Protein AF-A0A397GMT0-F1 (afdb_monomer)

Organism: NCBI:txid1348612

Mean predicted aligned error: 16.58 Å

Structure (mmCIF, N/CA/C/O backbone):
data_AF-A0A397GMT0-F1
#
_entry.id   AF-A0A397GMT0-F1
#
loop_
_atom_site.group_PDB
_atom_site.id
_atom_site.type_symbol
_atom_site.label_atom_id
_atom_site.label_alt_id
_atom_site.label_comp_id
_atom_site.label_asym_id
_atom_site.label_entity_id
_atom_site.label_seq_id
_atom_site.pdbx_PDB_ins_code
_atom_site.Cartn_x
_atom_site.Cartn_y
_atom_site.Cartn_z
_atom_site.occupancy
_atom_site.B_iso_or_equiv
_atom_site.auth_seq_id
_atom_site.auth_comp_id
_atom_site.auth_asym_id
_atom_site.auth_atom_id
_atom_site.pdbx_PDB_model_num
ATOM 1 N N . MET A 1 1 ? 36.957 26.910 -55.936 1.00 37.28 1 MET A N 1
ATOM 2 C CA . MET A 1 1 ? 36.823 28.058 -55.015 1.00 37.28 1 MET A CA 1
ATOM 3 C C . MET A 1 1 ? 36.316 27.538 -53.685 1.00 37.28 1 MET A C 1
ATOM 5 O O . MET A 1 1 ? 35.457 26.670 -53.657 1.00 37.28 1 MET A O 1
ATOM 9 N N . THR A 1 2 ? 36.987 27.973 -52.633 1.00 29.97 2 THR A N 1
ATOM 10 C CA . THR A 1 2 ? 37.140 27.379 -51.304 1.00 29.97 2 THR A CA 1
ATOM 11 C C . THR A 1 2 ? 35.990 27.637 -50.330 1.00 29.97 2 THR A C 1
ATOM 13 O O . THR A 1 2 ? 35.351 28.682 -50.378 1.00 29.97 2 THR A O 1
ATOM 16 N N . ASN A 1 3 ? 35.821 26.672 -49.418 1.00 35.06 3 ASN A N 1
ATOM 17 C CA . ASN A 1 3 ? 35.520 26.784 -47.983 1.00 35.06 3 ASN A CA 1
ATOM 18 C C . ASN A 1 3 ? 35.116 28.157 -47.428 1.00 35.06 3 ASN A C 1
ATOM 20 O O . ASN A 1 3 ? 35.928 29.077 -47.436 1.00 35.06 3 ASN A O 1
ATOM 24 N N . ASN A 1 4 ? 33.967 28.207 -46.740 1.00 36.03 4 ASN A N 1
ATOM 25 C CA . ASN A 1 4 ? 33.917 28.720 -45.363 1.00 36.03 4 ASN A CA 1
ATOM 26 C C . ASN A 1 4 ? 32.538 28.499 -44.728 1.00 36.03 4 ASN A C 1
ATOM 28 O O . ASN A 1 4 ? 31.636 29.308 -44.922 1.00 36.03 4 ASN A O 1
ATOM 32 N N . LYS A 1 5 ? 32.363 27.411 -43.966 1.00 40.91 5 LYS A N 1
ATOM 33 C CA . LYS A 1 5 ? 31.276 27.293 -42.966 1.00 40.91 5 LYS A CA 1
ATOM 34 C C . LYS A 1 5 ? 31.495 26.195 -41.909 1.00 40.91 5 LYS A C 1
ATOM 36 O O . LYS A 1 5 ? 30.549 25.811 -41.235 1.00 40.91 5 LYS A O 1
ATOM 41 N N . HIS A 1 6 ? 32.730 25.711 -41.737 1.00 40.66 6 HIS A N 1
ATOM 42 C CA . HIS A 1 6 ? 33.060 24.631 -40.790 1.00 40.66 6 HIS A CA 1
ATOM 43 C C . HIS A 1 6 ? 34.057 25.024 -39.682 1.00 40.66 6 HIS A C 1
ATOM 45 O O . HIS A 1 6 ? 34.561 24.160 -38.984 1.00 40.66 6 HIS A O 1
ATOM 51 N N . HIS A 1 7 ? 34.308 26.323 -39.475 1.00 38.91 7 HIS A N 1
ATOM 52 C CA . HIS A 1 7 ? 35.335 26.817 -38.539 1.00 38.91 7 HIS A CA 1
ATOM 53 C C . HIS A 1 7 ? 34.801 27.723 -37.414 1.00 38.91 7 HIS A C 1
ATOM 55 O O . HIS A 1 7 ? 35.508 28.599 -36.944 1.00 38.91 7 HIS A O 1
ATOM 61 N N . ARG A 1 8 ? 33.539 27.570 -36.985 1.00 41.91 8 ARG A N 1
ATOM 62 C CA . ARG A 1 8 ? 33.000 28.373 -35.859 1.00 41.91 8 ARG A CA 1
ATOM 63 C C . ARG A 1 8 ? 32.420 27.590 -34.687 1.00 41.91 8 ARG A C 1
ATOM 65 O O . ARG A 1 8 ? 32.069 28.211 -33.695 1.00 41.91 8 ARG A O 1
ATOM 72 N N . TYR A 1 9 ? 32.318 26.268 -34.793 1.00 35.25 9 TYR A N 1
ATOM 73 C CA . TYR A 1 9 ? 31.769 25.434 -33.718 1.00 35.25 9 TYR A CA 1
ATOM 74 C C . TYR A 1 9 ? 32.833 24.671 -32.921 1.00 35.25 9 TYR A C 1
ATOM 76 O O . TYR A 1 9 ? 32.545 24.255 -31.808 1.00 35.25 9 TYR A O 1
ATOM 84 N N . LEU A 1 10 ? 34.056 24.537 -33.444 1.00 37.72 10 LEU A N 1
ATOM 85 C CA . LEU A 1 10 ? 35.140 23.812 -32.766 1.00 37.72 10 LEU A CA 1
ATOM 86 C C . LEU A 1 10 ? 35.909 24.680 -31.750 1.00 37.72 10 LEU A C 1
ATOM 88 O O . LEU A 1 10 ? 36.451 24.147 -30.790 1.00 37.72 10 LEU A O 1
ATOM 92 N N . ASP A 1 11 ? 35.860 26.011 -31.877 1.00 39.53 11 ASP A N 1
ATOM 93 C CA . ASP A 1 11 ? 36.583 26.928 -30.977 1.00 39.53 11 ASP A CA 1
ATOM 94 C C . ASP A 1 11 ? 35.892 27.125 -29.609 1.00 39.53 11 ASP A C 1
ATOM 96 O O . ASP A 1 11 ? 36.509 27.628 -28.670 1.00 39.53 11 ASP A O 1
ATOM 100 N N . TYR A 1 12 ? 34.617 26.732 -29.470 1.00 40.06 12 TYR A N 1
ATOM 101 C CA . TYR A 1 12 ? 33.894 26.809 -28.191 1.00 40.06 12 TYR A CA 1
ATOM 102 C C . TYR A 1 12 ? 34.148 25.596 -27.285 1.00 40.06 12 TYR A C 1
ATOM 104 O O . TYR A 1 12 ? 34.113 25.743 -26.064 1.00 40.06 12 TYR A O 1
ATOM 112 N N . GLU A 1 13 ? 34.433 24.418 -27.848 1.00 41.88 13 GLU A N 1
ATOM 113 C CA . GLU A 1 13 ? 34.688 23.214 -27.045 1.00 41.88 13 GLU A CA 1
ATOM 114 C C . GLU A 1 13 ? 36.129 23.148 -26.518 1.00 41.88 13 GLU A C 1
ATOM 116 O O . GLU A 1 13 ? 36.344 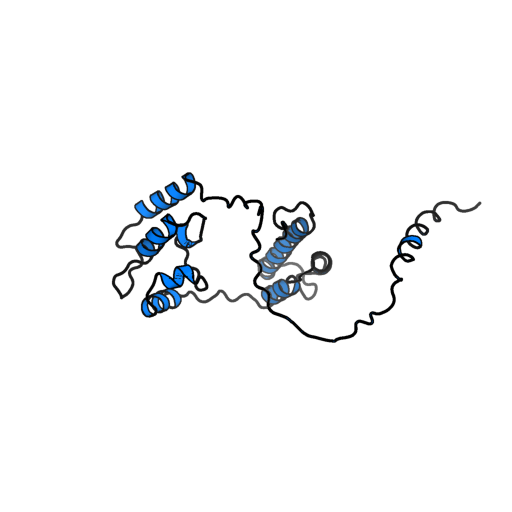22.697 -25.394 1.00 41.88 13 GLU A O 1
ATOM 121 N N . GLU A 1 14 ? 37.113 23.700 -27.238 1.00 40.84 14 GLU A N 1
ATOM 122 C CA . GLU A 1 14 ? 38.503 23.743 -26.753 1.00 40.84 14 GLU A CA 1
ATOM 123 C C . GLU A 1 14 ? 38.722 24.726 -25.585 1.00 40.84 14 GLU A C 1
ATOM 125 O O . GLU A 1 14 ? 39.640 24.528 -24.791 1.00 40.84 14 GLU A O 1
ATOM 130 N N . GLN A 1 15 ? 37.861 25.739 -25.404 1.00 41.25 15 GLN A N 1
ATOM 131 C CA . GLN A 1 15 ? 37.967 26.691 -24.282 1.00 41.25 15 GLN A CA 1
ATOM 132 C C . GLN A 1 15 ? 37.318 26.204 -22.976 1.00 41.25 15 GLN A C 1
ATOM 134 O O . GLN A 1 15 ? 37.648 26.713 -21.903 1.00 41.25 15 GLN A O 1
ATOM 139 N N . LEU A 1 16 ? 36.414 25.221 -23.035 1.00 38.00 16 LEU A N 1
ATOM 140 C CA . LEU A 1 16 ? 35.799 24.639 -21.835 1.00 38.00 16 LEU A CA 1
ATOM 141 C C . LEU A 1 16 ? 36.666 23.529 -21.225 1.00 38.00 16 LEU A C 1
ATOM 143 O O . LEU A 1 16 ? 36.686 23.367 -20.008 1.00 38.00 16 LEU A O 1
ATOM 147 N N . ILE A 1 17 ? 37.456 22.831 -22.045 1.00 39.25 17 ILE A N 1
ATOM 148 C CA . ILE A 1 17 ? 38.306 21.714 -21.603 1.00 39.25 17 ILE A CA 1
ATOM 149 C C . ILE A 1 17 ? 39.586 22.206 -20.891 1.00 39.25 17 ILE A C 1
ATOM 151 O O . ILE A 1 17 ? 40.171 21.480 -20.087 1.00 39.25 17 ILE A O 1
ATOM 155 N N . SER A 1 18 ? 40.004 23.461 -21.093 1.00 38.25 18 SER A N 1
ATOM 156 C CA . SER A 1 18 ? 41.218 24.017 -20.473 1.00 38.25 18 SER A CA 1
ATOM 157 C C . SER A 1 18 ? 41.036 24.599 -19.063 1.00 38.25 18 SER A C 1
ATOM 159 O O . SER A 1 18 ? 42.034 24.948 -18.436 1.00 38.25 18 SER A O 1
ATOM 161 N N . ASN A 1 19 ? 39.806 24.699 -18.538 1.00 38.06 19 ASN A N 1
ATOM 162 C CA . ASN A 1 19 ? 39.537 25.346 -17.241 1.00 38.06 19 ASN A CA 1
ATOM 163 C C . ASN A 1 19 ? 39.218 24.388 -16.077 1.00 38.06 19 ASN A C 1
ATOM 165 O O . ASN A 1 19 ? 39.077 24.857 -14.949 1.00 38.06 19 ASN A O 1
ATOM 169 N N . GLU A 1 20 ? 39.162 23.069 -16.296 1.00 37.28 20 GLU A N 1
ATOM 170 C CA . GLU A 1 20 ? 38.834 22.098 -15.230 1.00 37.28 20 GLU A CA 1
ATOM 171 C C . GLU A 1 20 ? 40.024 21.284 -14.689 1.00 37.28 20 GLU A C 1
ATOM 173 O O . GLU A 1 20 ? 39.867 20.525 -13.736 1.00 37.28 20 GLU A O 1
ATOM 178 N N . PHE A 1 21 ? 41.244 21.487 -15.194 1.00 34.62 21 PHE A N 1
ATOM 179 C CA . PHE A 1 21 ? 42.440 20.819 -14.661 1.00 34.62 21 PHE A CA 1
ATOM 180 C C . PHE A 1 21 ? 43.421 21.800 -14.021 1.00 34.62 21 PHE A C 1
ATOM 182 O O . PHE A 1 21 ? 44.510 22.059 -14.526 1.00 34.62 21 PHE A O 1
ATOM 189 N N . SER A 1 22 ? 43.054 22.316 -12.848 1.00 34.19 22 SER A N 1
ATOM 190 C CA . SER A 1 22 ? 44.029 22.870 -11.908 1.00 34.19 22 SER A CA 1
ATOM 191 C C . SER A 1 22 ? 43.505 22.803 -10.477 1.00 34.19 22 SER A C 1
ATOM 193 O O . SER A 1 22 ? 42.724 23.646 -10.051 1.00 34.19 22 SER A O 1
ATOM 195 N N . THR A 1 23 ? 43.936 21.794 -9.717 1.00 32.06 23 THR A N 1
ATOM 196 C CA . THR A 1 23 ? 44.457 21.980 -8.350 1.00 32.06 23 THR A CA 1
ATOM 197 C C . THR A 1 23 ? 45.058 20.680 -7.804 1.00 32.06 23 THR A C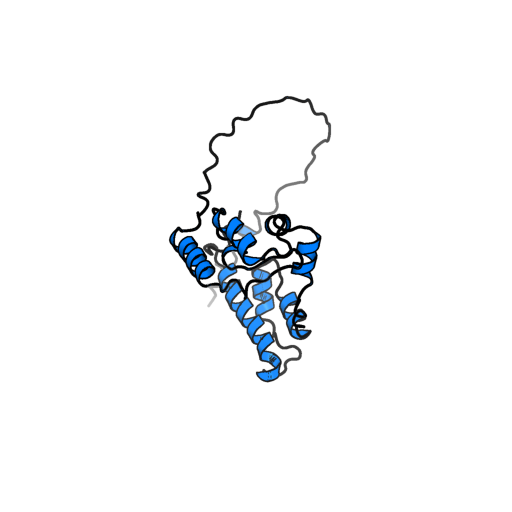 1
ATOM 199 O O . THR A 1 23 ? 44.489 19.596 -7.873 1.00 32.06 23 THR A O 1
ATOM 202 N N . GLN A 1 24 ? 46.277 20.831 -7.296 1.00 34.03 24 GLN A N 1
ATOM 203 C CA . GLN A 1 24 ? 47.180 19.835 -6.718 1.00 34.03 24 GLN A CA 1
ATOM 204 C C . GLN A 1 24 ? 46.665 19.234 -5.384 1.00 34.03 24 GLN A C 1
ATOM 206 O O . GLN A 1 24 ? 45.787 19.815 -4.743 1.00 34.03 24 GLN A O 1
ATOM 211 N N . PRO A 1 25 ? 47.218 18.089 -4.928 1.00 28.58 25 PRO A N 1
ATOM 212 C CA . PRO A 1 25 ? 46.701 17.326 -3.791 1.00 28.58 25 PRO A CA 1
ATOM 213 C C . PRO A 1 25 ? 46.970 17.949 -2.409 1.00 28.58 25 PRO A C 1
ATOM 215 O O . PRO A 1 25 ? 48.001 18.566 -2.141 1.00 28.58 25 PRO A O 1
ATOM 218 N N . LYS A 1 26 ? 46.012 17.687 -1.511 1.00 29.73 26 LYS A N 1
ATOM 219 C CA . LYS A 1 26 ? 45.943 18.051 -0.088 1.00 29.73 26 LYS A CA 1
ATOM 220 C C . LYS A 1 26 ? 47.162 17.568 0.720 1.00 29.73 26 LYS A C 1
ATOM 222 O O . LYS A 1 26 ? 47.519 16.394 0.670 1.00 29.73 26 LYS A O 1
ATOM 227 N N . LYS A 1 27 ? 47.692 18.434 1.592 1.00 31.23 27 LYS A N 1
ATOM 228 C CA . LYS A 1 27 ? 48.381 18.041 2.835 1.00 31.23 27 LYS A CA 1
ATOM 229 C C . LYS A 1 27 ? 47.640 18.673 4.012 1.00 31.23 27 LYS A C 1
ATOM 231 O O . LYS A 1 27 ? 47.708 19.883 4.187 1.00 31.23 27 LYS A O 1
ATOM 236 N N . VAL A 1 28 ? 46.953 17.862 4.814 1.00 31.31 28 VAL A N 1
ATOM 237 C CA . VAL A 1 28 ? 46.426 18.269 6.126 1.00 31.31 28 VAL A CA 1
ATOM 238 C C . VAL A 1 28 ? 47.061 17.354 7.165 1.00 31.31 28 VAL A C 1
ATOM 240 O O . VAL A 1 28 ? 46.953 16.133 7.069 1.00 31.31 28 VAL A O 1
ATOM 243 N N . LYS A 1 29 ? 47.794 17.964 8.101 1.00 30.39 29 LYS A N 1
ATOM 244 C CA . LYS A 1 29 ? 48.352 17.313 9.287 1.00 30.39 29 LYS A CA 1
ATOM 245 C C . LYS A 1 29 ? 47.227 17.045 10.287 1.00 30.39 29 LYS A C 1
ATOM 247 O O . LYS A 1 29 ? 46.385 17.909 10.512 1.00 30.39 29 LYS A O 1
ATOM 252 N N . LEU A 1 30 ? 47.258 15.847 10.854 1.00 30.61 30 LEU A N 1
ATOM 253 C CA . LEU A 1 30 ? 46.444 15.386 11.968 1.00 30.61 30 LEU A CA 1
ATOM 254 C C . LEU A 1 30 ? 47.189 15.722 13.262 1.00 30.61 30 LEU A C 1
ATOM 256 O O . LEU A 1 30 ? 48.292 15.221 13.419 1.00 30.61 30 LEU A O 1
ATOM 260 N N . ASP A 1 31 ? 46.591 16.524 14.143 1.00 29.12 31 ASP A N 1
ATOM 261 C CA . ASP A 1 31 ? 46.912 16.590 15.576 1.00 29.12 31 ASP A CA 1
ATOM 262 C C . ASP A 1 31 ? 45.654 17.078 16.334 1.00 29.12 31 ASP A C 1
ATOM 264 O O . ASP A 1 31 ? 45.156 18.180 16.104 1.00 29.12 31 ASP A O 1
ATOM 268 N N . SER A 1 32 ? 45.103 16.209 17.187 1.00 32.31 32 SER A N 1
ATOM 269 C CA . SER A 1 32 ? 44.054 16.460 18.206 1.00 32.31 32 SER A CA 1
ATOM 270 C C . SER A 1 32 ? 44.601 17.372 19.342 1.00 32.31 32 SER A C 1
ATOM 272 O O . SER A 1 32 ? 45.823 17.533 19.364 1.00 32.31 32 SER A O 1
ATOM 274 N N . PRO A 1 33 ? 43.836 17.907 20.341 1.00 33.25 33 PRO A N 1
ATOM 275 C CA . PRO A 1 33 ? 42.554 17.433 20.901 1.00 33.25 33 PRO A CA 1
ATOM 276 C C . PRO A 1 33 ? 41.496 18.502 21.310 1.00 33.25 33 PRO A C 1
ATOM 278 O O . PRO A 1 33 ? 41.736 19.704 21.334 1.00 33.25 33 PRO A O 1
ATOM 281 N N . ILE A 1 34 ? 40.302 17.998 21.651 1.00 36.22 34 ILE A N 1
ATOM 282 C CA . ILE A 1 34 ? 39.090 18.692 22.140 1.00 36.22 34 ILE A CA 1
ATOM 283 C C . ILE A 1 34 ? 39.314 19.354 23.515 1.00 36.22 34 ILE A C 1
ATOM 285 O O . ILE A 1 34 ? 39.944 18.737 24.377 1.00 36.22 34 ILE A O 1
ATOM 289 N N . PRO A 1 35 ? 38.687 20.517 23.775 1.00 33.00 35 PRO A N 1
ATOM 290 C CA . PRO A 1 35 ? 38.152 20.801 25.103 1.00 33.00 35 PRO A CA 1
ATOM 291 C C . PRO A 1 35 ? 36.654 21.146 25.083 1.00 33.00 35 PRO A C 1
ATOM 293 O O . PRO A 1 35 ? 36.164 21.876 24.221 1.00 33.00 35 PRO A O 1
ATOM 296 N N . ASP A 1 36 ? 35.957 20.610 26.082 1.00 32.88 36 ASP A N 1
ATOM 297 C CA . ASP A 1 36 ? 34.561 20.862 26.419 1.00 32.88 36 ASP A CA 1
ATOM 298 C C . ASP A 1 36 ? 34.281 22.354 26.663 1.00 32.88 36 ASP A C 1
ATOM 300 O O . ASP A 1 36 ? 34.896 22.980 27.528 1.00 32.88 36 ASP A O 1
ATOM 304 N N . ALA A 1 37 ? 33.289 22.905 25.963 1.00 32.47 37 ALA A N 1
ATOM 305 C CA . ALA A 1 37 ? 32.621 24.139 26.355 1.00 32.47 37 ALA A CA 1
ATOM 306 C C . ALA A 1 37 ? 31.151 24.086 25.924 1.00 32.47 37 ALA A C 1
ATOM 308 O O . ALA A 1 37 ? 30.812 24.044 24.743 1.00 32.47 37 ALA A O 1
ATOM 309 N N . VAL A 1 38 ? 30.279 24.058 26.927 1.00 42.66 38 VAL A N 1
ATOM 310 C CA . VAL A 1 38 ? 28.842 24.283 26.808 1.00 42.66 38 VAL A CA 1
ATOM 311 C C . VAL A 1 38 ? 28.592 25.726 26.362 1.00 42.66 38 VAL A C 1
ATOM 313 O O . VAL A 1 38 ? 28.724 26.650 27.157 1.00 42.66 38 VAL A O 1
ATOM 316 N N . GLU A 1 39 ? 28.194 25.925 25.107 1.00 33.00 39 GLU A N 1
ATOM 317 C CA . GLU A 1 39 ? 27.625 27.194 24.645 1.00 33.00 39 GLU A CA 1
ATOM 318 C C . GLU A 1 39 ? 26.197 26.986 24.145 1.00 33.00 39 GLU A C 1
ATOM 320 O O . GLU A 1 39 ? 25.915 26.229 23.215 1.00 33.00 39 GLU A O 1
ATOM 325 N N . SER A 1 40 ? 25.276 27.679 24.812 1.00 43.34 40 SER A N 1
ATOM 326 C CA . SER A 1 40 ? 23.885 27.815 24.418 1.00 43.34 40 SER A CA 1
ATOM 327 C C . SER A 1 40 ? 23.796 28.563 23.088 1.00 43.34 40 SER A C 1
ATOM 329 O O . SER A 1 40 ? 23.912 29.789 23.053 1.00 43.34 40 SER A O 1
ATOM 331 N N . PHE A 1 41 ? 23.528 27.851 21.998 1.00 31.41 41 PHE A N 1
ATOM 332 C CA . PHE A 1 41 ? 23.156 28.494 20.744 1.00 31.41 41 PHE A CA 1
ATOM 333 C C . PHE A 1 41 ? 21.646 28.683 20.684 1.00 31.41 41 PHE A C 1
ATOM 335 O O . PHE A 1 41 ? 20.882 27.815 20.259 1.00 31.41 41 PHE A O 1
ATOM 342 N N . SER A 1 42 ? 21.238 29.875 21.121 1.00 46.69 42 SER A N 1
ATOM 343 C CA . SER A 1 42 ? 20.002 30.515 20.685 1.00 46.69 42 SER A CA 1
ATOM 344 C C . SER A 1 42 ? 19.984 30.504 19.154 1.00 46.69 42 SER A C 1
ATOM 346 O O . SER A 1 42 ? 20.718 31.252 18.507 1.00 46.69 42 SER A O 1
ATOM 348 N N . SER A 1 43 ? 19.210 29.589 18.574 1.00 38.16 43 SER A N 1
ATOM 349 C CA . SER A 1 43 ? 19.066 29.477 17.126 1.00 38.16 43 SER A CA 1
ATOM 350 C C . SER A 1 43 ? 17.924 30.378 16.682 1.00 38.16 43 SER A C 1
ATOM 352 O O . SER A 1 43 ? 16.746 30.075 16.862 1.00 38.16 43 SER A O 1
ATOM 354 N N . ASN A 1 44 ? 18.322 31.526 16.144 1.00 37.28 44 ASN A N 1
ATOM 355 C CA . ASN A 1 44 ? 17.466 32.467 15.444 1.00 37.28 44 ASN A CA 1
ATOM 356 C C . ASN A 1 44 ? 16.893 31.834 14.164 1.00 37.28 44 ASN A C 1
ATOM 358 O O . ASN A 1 44 ? 17.616 31.168 13.430 1.00 37.28 44 ASN A O 1
ATOM 362 N N . ASN A 1 45 ? 15.610 32.120 13.917 1.00 45.16 45 ASN A N 1
ATOM 363 C CA . ASN A 1 45 ? 14.866 32.000 12.659 1.00 45.16 45 ASN A CA 1
ATOM 364 C C . ASN A 1 45 ? 15.154 30.760 11.799 1.00 45.16 45 ASN A C 1
ATOM 366 O O . ASN A 1 45 ? 15.755 30.852 10.731 1.00 45.16 45 ASN A O 1
ATOM 370 N N . ALA A 1 46 ? 14.584 29.625 12.207 1.00 40.69 46 ALA A N 1
ATOM 371 C CA . ALA A 1 46 ? 14.090 28.675 11.222 1.00 40.69 46 ALA A CA 1
ATOM 372 C C . ALA A 1 46 ? 12.902 29.336 10.508 1.00 40.69 46 ALA A C 1
ATOM 374 O O . ALA A 1 46 ? 11.919 29.707 11.159 1.00 40.69 46 ALA A O 1
ATOM 375 N N . GLU A 1 47 ? 12.999 29.511 9.191 1.00 47.28 47 GLU A N 1
ATOM 376 C CA . GLU A 1 47 ? 11.818 29.647 8.344 1.00 47.28 47 GLU A CA 1
ATOM 377 C C . GLU A 1 47 ? 10.861 28.529 8.761 1.00 47.28 47 GLU A C 1
ATOM 379 O O . GLU A 1 47 ? 11.190 27.346 8.662 1.00 47.28 47 GLU A O 1
ATOM 384 N N . GLN A 1 48 ? 9.729 28.899 9.364 1.00 46.72 48 GLN A N 1
ATOM 385 C CA . GLN A 1 48 ? 8.699 27.934 9.707 1.00 46.72 48 GLN A CA 1
ATOM 386 C C . GLN A 1 48 ? 8.225 27.353 8.386 1.00 46.72 48 GLN A C 1
ATOM 388 O O . GLN A 1 48 ? 7.461 27.994 7.666 1.00 46.72 48 GLN A O 1
ATOM 393 N N . GLU A 1 49 ? 8.708 26.155 8.066 1.00 46.84 49 GLU A N 1
ATOM 394 C CA . GLU A 1 49 ? 8.085 25.280 7.091 1.00 46.84 49 GLU A CA 1
ATOM 395 C C . GLU A 1 49 ? 6.594 25.291 7.437 1.00 46.84 49 GLU A C 1
ATOM 397 O O . GLU A 1 49 ? 6.185 24.829 8.508 1.00 46.84 49 GLU A O 1
ATOM 402 N N . VAL A 1 50 ? 5.779 25.941 6.604 1.00 57.22 50 VAL A N 1
ATOM 403 C CA . VAL A 1 50 ? 4.334 25.987 6.811 1.00 57.22 50 VAL A CA 1
ATOM 404 C C . VAL A 1 50 ? 3.843 24.598 6.467 1.00 57.22 50 VAL A C 1
ATOM 406 O O . VAL A 1 50 ? 3.518 24.287 5.326 1.00 57.22 50 VAL A O 1
ATOM 409 N N . ILE A 1 51 ? 3.883 23.732 7.470 1.00 59.16 51 ILE A N 1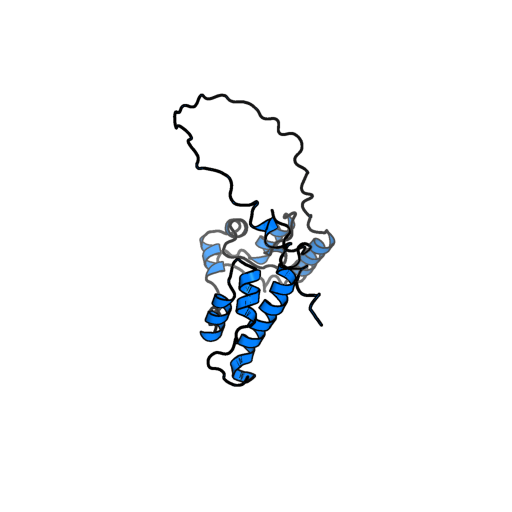
ATOM 410 C CA . ILE A 1 51 ? 3.445 22.355 7.377 1.00 59.16 51 ILE A CA 1
ATOM 411 C C . ILE A 1 51 ? 1.981 22.373 6.923 1.00 59.16 51 ILE A C 1
ATOM 413 O O . ILE A 1 51 ? 1.143 22.888 7.672 1.00 59.16 51 ILE A O 1
ATOM 417 N N . PRO A 1 52 ? 1.645 21.807 5.748 1.00 66.44 52 PRO A N 1
ATOM 418 C CA . PRO A 1 52 ? 0.266 21.773 5.292 1.00 66.44 52 PRO A CA 1
ATOM 419 C C . PRO A 1 52 ? -0.577 20.980 6.289 1.00 66.44 52 PRO A C 1
ATOM 421 O O . PRO A 1 52 ? -0.336 19.795 6.536 1.00 66.44 52 PRO A O 1
ATOM 424 N N . LEU A 1 53 ? -1.529 21.668 6.913 1.00 79.44 53 LEU A N 1
ATOM 425 C CA . LEU A 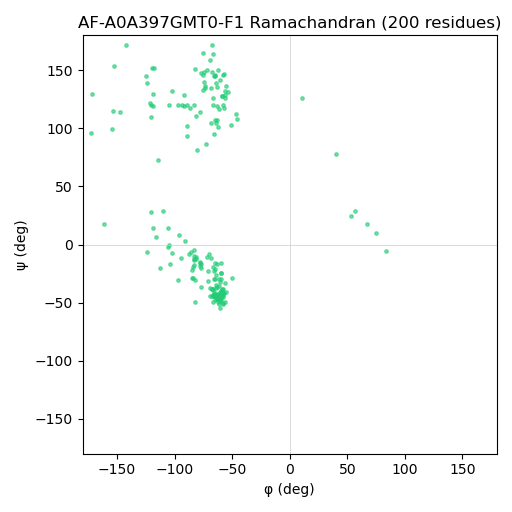1 53 ? -2.519 21.052 7.782 1.00 79.44 53 LEU A CA 1
ATOM 426 C C . LEU A 1 53 ? -3.551 20.328 6.920 1.00 79.44 53 LEU A C 1
ATOM 428 O O . LEU A 1 53 ? -3.895 20.793 5.833 1.00 79.44 53 LEU A O 1
ATOM 432 N N . LEU A 1 54 ? -4.063 19.213 7.428 1.00 80.81 54 LEU A N 1
ATOM 433 C CA . LEU A 1 54 ? -5.169 18.491 6.825 1.00 80.81 54 LEU A CA 1
ATOM 434 C C . LEU A 1 54 ? -6.380 19.435 6.713 1.00 80.81 54 LEU A C 1
ATOM 436 O O . LEU A 1 54 ? -6.831 19.962 7.737 1.00 80.81 54 LEU A O 1
ATOM 440 N N . PRO A 1 55 ? -6.899 19.693 5.499 1.00 85.12 55 PRO A N 1
ATOM 441 C CA . PRO A 1 55 ? -8.031 20.588 5.328 1.00 85.12 55 PRO A CA 1
ATOM 442 C C . PRO A 1 55 ? -9.264 20.080 6.080 1.00 85.12 55 PRO A C 1
ATOM 444 O O . PRO A 1 55 ? -9.582 18.893 6.059 1.00 85.12 55 PRO A O 1
ATOM 447 N N . GLU A 1 56 ? -10.029 20.992 6.682 1.00 85.75 56 GLU A N 1
ATOM 448 C CA . GLU A 1 56 ? -11.254 20.650 7.427 1.00 85.75 56 GLU A CA 1
ATOM 449 C C . GLU A 1 56 ? -12.260 19.863 6.567 1.00 85.75 56 GLU A C 1
ATOM 451 O O . GLU A 1 56 ? -12.964 18.979 7.050 1.00 85.75 56 GLU A O 1
ATOM 456 N N . LYS A 1 57 ? -12.298 20.154 5.261 1.00 88.88 57 LYS A N 1
ATOM 457 C CA . LYS A 1 57 ? -13.117 19.423 4.289 1.00 88.88 57 LYS A CA 1
ATOM 458 C C . LYS A 1 57 ? -12.752 17.940 4.219 1.00 88.88 57 LYS A C 1
ATOM 460 O O . LYS A 1 57 ? -13.647 17.112 4.079 1.00 88.88 57 LYS A O 1
ATOM 465 N N . ASP A 1 58 ? -11.467 17.615 4.287 1.00 87.62 58 ASP A N 1
ATOM 466 C CA . ASP A 1 58 ? -11.000 16.235 4.193 1.00 87.62 58 ASP A CA 1
ATOM 467 C C . ASP A 1 58 ? -11.244 15.494 5.504 1.00 87.62 58 ASP A C 1
ATOM 469 O O . ASP A 1 58 ? -11.730 14.368 5.474 1.00 87.62 58 ASP A O 1
ATOM 473 N N . MET A 1 59 ? -11.092 16.167 6.649 1.00 89.06 59 MET A N 1
ATOM 474 C CA . MET A 1 59 ? -11.537 15.610 7.929 1.00 89.06 59 MET A CA 1
ATOM 475 C C . MET A 1 59 ? -13.035 15.291 7.951 1.00 89.06 59 MET A C 1
ATOM 477 O O . MET A 1 59 ? -13.407 14.193 8.355 1.00 89.06 59 MET A O 1
ATOM 481 N N . LYS A 1 60 ? -13.898 16.183 7.445 1.00 91.62 60 LYS A N 1
ATOM 482 C CA . LYS A 1 60 ? -15.346 15.912 7.351 1.00 91.62 60 LYS A CA 1
ATOM 483 C C . LYS A 1 60 ? -15.657 14.674 6.517 1.00 91.62 60 LYS A C 1
ATOM 485 O O . LYS A 1 60 ? -16.518 13.891 6.893 1.00 91.62 60 LYS A O 1
ATOM 490 N N . ARG A 1 61 ? -14.928 14.457 5.417 1.00 91.56 61 ARG A N 1
ATOM 491 C CA . ARG A 1 61 ? -15.082 13.241 4.602 1.00 91.56 61 ARG A CA 1
ATOM 492 C C . ARG A 1 61 ? -14.746 11.986 5.401 1.00 91.56 61 ARG A C 1
ATOM 494 O O . ARG A 1 61 ? -15.485 11.014 5.323 1.00 91.56 61 ARG A O 1
ATOM 501 N N . VAL A 1 62 ? -13.674 12.014 6.191 1.00 91.81 62 VAL A N 1
ATOM 502 C CA . VAL A 1 62 ? -13.289 10.882 7.050 1.00 91.81 62 VAL A CA 1
ATOM 503 C C . VAL A 1 62 ? -14.377 10.592 8.089 1.00 91.81 62 VAL A C 1
ATOM 505 O O . VAL A 1 62 ? -14.753 9.436 8.273 1.00 91.81 62 VAL A O 1
ATOM 508 N N . GLU A 1 63 ? -14.926 11.629 8.729 1.00 93.56 63 GLU A N 1
ATOM 509 C CA . GLU A 1 63 ? -16.027 11.500 9.696 1.00 93.56 63 GLU A CA 1
ATOM 510 C C . GLU A 1 63 ? -17.307 10.938 9.053 1.00 93.56 63 GLU A C 1
ATOM 512 O O . GLU A 1 63 ? -17.964 10.062 9.623 1.00 93.56 63 GLU A O 1
ATOM 517 N N . GLU A 1 64 ? -17.656 11.409 7.854 1.00 94.31 64 GLU A N 1
ATOM 518 C CA . GLU A 1 64 ? -18.800 10.920 7.082 1.00 94.31 64 GLU A CA 1
ATOM 519 C C . GLU A 1 64 ? -18.642 9.447 6.693 1.00 94.31 64 GLU A C 1
ATOM 521 O O . GLU A 1 64 ? -19.593 8.679 6.830 1.00 94.31 64 GLU A O 1
ATOM 526 N N . GLU A 1 65 ? -17.463 9.039 6.215 1.00 93.00 65 GLU A N 1
ATOM 527 C CA . GLU A 1 65 ? -17.197 7.647 5.842 1.00 93.00 65 GLU A CA 1
ATOM 528 C C . GLU A 1 65 ? -17.220 6.724 7.062 1.00 93.00 65 GLU A C 1
ATOM 530 O O . GLU A 1 65 ? -17.882 5.687 7.027 1.00 93.00 65 GLU A O 1
ATOM 535 N N . TYR A 1 66 ? -16.601 7.130 8.174 1.00 94.19 66 TYR A N 1
ATOM 536 C CA . TYR A 1 66 ? -16.669 6.376 9.426 1.00 94.19 66 TYR A CA 1
ATOM 537 C C . TYR A 1 66 ? -18.114 6.214 9.922 1.00 94.19 66 TYR A C 1
ATOM 539 O O . TYR A 1 66 ? -18.526 5.124 10.311 1.00 94.19 66 TYR A O 1
ATOM 547 N N . SER A 1 67 ? -18.925 7.274 9.842 1.00 94.12 67 SER A N 1
ATOM 548 C CA . SER A 1 67 ? -20.326 7.253 10.289 1.00 94.12 67 SER A CA 1
ATOM 549 C C . SER A 1 67 ? -21.222 6.321 9.464 1.00 94.12 67 SER A C 1
ATOM 551 O O . SER A 1 67 ? -22.267 5.886 9.948 1.00 94.12 67 SER A O 1
ATOM 553 N N . LYS A 1 68 ? -20.837 6.008 8.220 1.00 95.12 68 LYS A N 1
ATOM 554 C CA . LYS A 1 68 ? -21.551 5.058 7.350 1.00 95.12 68 LYS A CA 1
ATOM 555 C C . LYS A 1 68 ? -21.174 3.601 7.628 1.00 95.12 68 LYS A C 1
ATOM 557 O O . LYS A 1 68 ? -21.860 2.704 7.138 1.00 95.12 68 LYS A O 1
ATOM 562 N N . MET A 1 69 ? -20.100 3.343 8.378 1.00 94.19 69 MET A N 1
ATOM 563 C CA . MET A 1 69 ? -19.647 1.984 8.661 1.00 94.19 69 MET A CA 1
ATOM 564 C C . MET A 1 69 ? -20.637 1.245 9.560 1.00 94.19 69 MET A C 1
ATOM 566 O O . MET A 1 69 ? -21.093 1.755 10.582 1.00 94.19 69 MET A O 1
ATOM 570 N N . ILE A 1 70 ? -20.948 0.000 9.198 1.00 94.06 70 ILE A N 1
ATOM 571 C CA . ILE A 1 70 ? -21.834 -0.856 9.986 1.00 94.06 70 ILE A CA 1
ATOM 572 C C . ILE A 1 70 ? -21.001 -1.510 11.102 1.00 94.06 70 ILE A C 1
ATOM 574 O O . ILE A 1 70 ? -20.090 -2.279 10.791 1.00 94.06 70 ILE A O 1
ATOM 578 N N . PRO A 1 71 ? -21.313 -1.296 12.397 1.00 91.19 71 PRO A N 1
ATOM 579 C CA . PRO A 1 71 ? -20.469 -1.771 13.497 1.00 91.19 71 PRO A CA 1
ATOM 580 C C . PRO A 1 71 ? -20.246 -3.287 13.551 1.00 91.19 71 PRO A C 1
ATOM 582 O O . PRO A 1 71 ? -19.258 -3.724 14.134 1.00 91.19 71 PRO A O 1
ATOM 585 N N . SER A 1 72 ? -21.158 -4.084 12.983 1.00 92.62 72 SER A N 1
ATOM 586 C CA . SER A 1 72 ? -21.044 -5.546 12.893 1.00 92.62 72 SER A CA 1
ATOM 587 C C . SER A 1 72 ? -20.168 -6.035 11.735 1.00 92.62 72 SER A C 1
ATOM 589 O O . SER A 1 72 ? -19.866 -7.223 11.678 1.00 92.62 72 SER A O 1
ATOM 591 N N . GLN A 1 73 ? -19.786 -5.148 10.813 1.00 92.56 73 GLN A N 1
ATOM 592 C CA . GLN A 1 73 ? -18.899 -5.440 9.683 1.00 92.56 73 GLN A CA 1
ATOM 593 C C . GLN A 1 73 ? -17.469 -4.932 9.904 1.00 92.56 73 GLN A C 1
ATOM 595 O O . GLN A 1 73 ? -16.597 -5.224 9.092 1.00 92.56 73 GLN A O 1
ATOM 600 N N . MET A 1 74 ? -17.231 -4.184 10.984 1.00 94.44 74 MET A N 1
ATOM 601 C CA . MET A 1 74 ? -15.894 -3.745 11.380 1.00 94.44 74 MET A CA 1
ATOM 602 C C . MET A 1 74 ? -15.029 -4.936 11.783 1.00 94.44 74 MET A C 1
ATOM 604 O O . MET A 1 74 ? -15.510 -5.896 12.403 1.00 94.44 74 MET A O 1
ATOM 608 N N . TRP A 1 75 ? -13.739 -4.852 11.483 1.00 94.00 75 TRP A N 1
ATOM 609 C CA . TRP A 1 75 ? -12.789 -5.887 11.833 1.00 94.00 75 TRP A CA 1
ATOM 610 C C . TRP A 1 75 ? -12.598 -5.952 13.350 1.00 94.00 75 TRP A C 1
ATOM 612 O O . TRP A 1 75 ? -11.936 -5.125 13.978 1.00 94.00 75 TRP A O 1
ATOM 622 N N . THR A 1 76 ? -13.210 -6.974 13.945 1.00 95.31 76 THR A N 1
ATOM 623 C CA . THR A 1 76 ? -13.124 -7.260 15.376 1.00 95.31 76 THR A CA 1
ATOM 624 C C . THR A 1 76 ? -12.004 -8.261 15.629 1.00 95.31 76 THR A C 1
ATOM 626 O O . THR A 1 76 ? -12.041 -9.377 15.112 1.00 95.31 76 THR A O 1
ATOM 629 N N . LEU A 1 77 ? -11.022 -7.858 16.431 1.00 94.62 77 LEU A N 1
ATOM 630 C CA . LEU A 1 77 ? -9.901 -8.698 16.849 1.00 94.62 77 LEU A CA 1
ATOM 631 C C . LEU A 1 77 ? -10.341 -9.700 17.918 1.00 94.62 77 LEU A C 1
ATOM 633 O O . LEU A 1 77 ? -11.363 -9.513 18.585 1.00 94.62 77 LEU A O 1
ATOM 637 N N . LYS A 1 78 ? -9.525 -10.726 18.181 1.00 94.12 78 LYS A N 1
ATOM 638 C CA . LYS A 1 78 ? -9.782 -11.693 19.269 1.00 94.12 78 LYS A CA 1
ATOM 639 C C . LYS A 1 78 ? -9.860 -11.055 20.655 1.00 94.12 78 LYS A C 1
ATOM 641 O O . LYS A 1 78 ? -10.505 -11.608 21.542 1.00 94.12 78 LYS A O 1
ATOM 646 N N . SER A 1 79 ? -9.226 -9.899 20.842 1.00 93.94 79 SER A N 1
ATOM 647 C CA . SER A 1 79 ? -9.334 -9.096 22.065 1.00 93.94 79 SER A CA 1
ATOM 648 C C . SER A 1 79 ? -10.721 -8.467 22.262 1.00 93.94 79 SER A C 1
ATOM 650 O O . SER A 1 79 ? -11.006 -7.935 23.333 1.00 93.94 79 SER A O 1
ATOM 652 N N . GLY A 1 80 ? -11.580 -8.495 21.237 1.00 94.19 80 GLY A N 1
ATOM 653 C CA . GLY A 1 80 ? -12.873 -7.815 21.194 1.00 94.19 80 GLY A CA 1
ATOM 654 C C . GLY A 1 80 ? -12.786 -6.345 20.779 1.00 94.19 80 GLY A C 1
ATOM 655 O O . GLY A 1 80 ? -13.822 -5.707 20.596 1.00 94.19 80 GLY A O 1
ATOM 656 N N . ARG A 1 81 ? -11.575 -5.796 20.609 1.00 95.94 81 ARG A N 1
ATOM 657 C CA . ARG A 1 81 ? -11.379 -4.439 20.086 1.00 95.94 81 ARG A CA 1
ATOM 658 C C . ARG A 1 81 ? -11.586 -4.417 18.573 1.00 95.94 81 ARG A C 1
ATOM 660 O O . ARG A 1 81 ? -11.266 -5.381 17.880 1.00 95.94 81 ARG A O 1
ATOM 667 N N . LYS A 1 82 ? -12.091 -3.297 18.061 1.00 95.75 82 LYS A N 1
ATOM 668 C CA . LYS A 1 82 ? -12.296 -3.082 16.626 1.00 95.75 82 LYS A CA 1
ATOM 669 C C . LYS A 1 82 ? -11.207 -2.202 16.043 1.00 95.75 82 LYS A C 1
ATOM 671 O O . LYS A 1 82 ? -10.894 -1.146 16.595 1.00 95.75 82 LYS A O 1
ATOM 676 N N . VAL A 1 83 ? -10.647 -2.640 14.924 1.00 95.25 83 VAL A N 1
ATOM 677 C CA . VAL A 1 83 ? -9.497 -2.002 14.280 1.00 95.25 83 VAL A CA 1
ATOM 678 C C . VAL A 1 83 ? -9.848 -0.600 13.780 1.00 95.25 83 VAL A C 1
ATOM 680 O O . VAL A 1 83 ? -9.129 0.355 14.073 1.00 95.25 83 VAL A O 1
ATOM 683 N N . GLU A 1 84 ? -10.976 -0.450 13.090 1.00 95.94 84 GLU A N 1
ATOM 684 C CA . GLU A 1 84 ? -11.414 0.812 12.491 1.00 95.94 84 GLU A CA 1
ATOM 685 C C . GLU A 1 84 ? -11.700 1.882 13.549 1.00 95.94 84 GLU A C 1
ATOM 687 O O . GLU A 1 84 ? -11.350 3.042 13.343 1.00 95.94 84 GLU A O 1
ATOM 692 N N . GLU A 1 85 ? -12.263 1.505 14.703 1.00 96.19 85 GLU A N 1
ATOM 693 C CA . GLU A 1 85 ? -12.527 2.434 15.812 1.00 96.19 85 GLU A CA 1
ATOM 694 C C . GLU A 1 85 ? -11.214 2.991 16.396 1.00 96.19 85 GLU A C 1
ATOM 696 O O . GLU A 1 85 ? -11.082 4.198 16.611 1.00 96.19 85 GLU A O 1
ATOM 701 N N . ILE A 1 86 ? -10.211 2.128 16.602 1.00 96.31 86 ILE A N 1
ATOM 702 C CA . ILE A 1 86 ? -8.887 2.524 17.113 1.00 96.31 86 ILE A CA 1
ATOM 703 C C . ILE A 1 86 ? -8.189 3.464 16.129 1.00 96.31 86 ILE A C 1
ATOM 705 O O . ILE A 1 86 ? -7.652 4.501 16.527 1.00 96.31 86 ILE A O 1
ATOM 709 N N . ILE A 1 87 ? -8.196 3.094 14.847 1.00 95.88 87 ILE A N 1
ATOM 710 C CA . ILE A 1 87 ? -7.559 3.867 13.782 1.00 95.88 87 ILE A CA 1
ATOM 711 C C . ILE A 1 87 ? -8.222 5.231 13.648 1.00 95.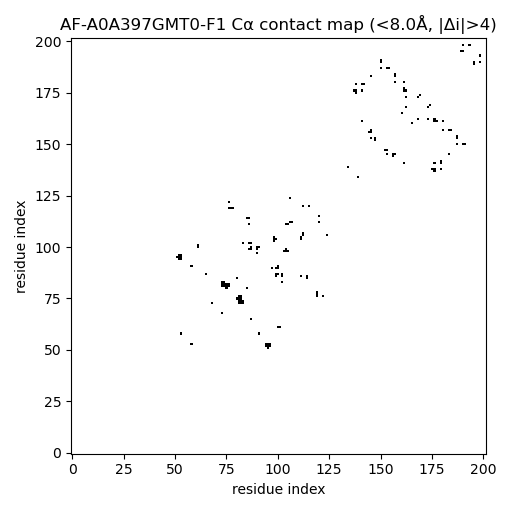88 87 ILE A C 1
ATOM 713 O O . ILE A 1 87 ? -7.516 6.235 13.611 1.00 95.88 87 ILE A O 1
ATOM 717 N N . TYR A 1 88 ? -9.553 5.285 13.627 1.00 95.56 88 TYR A N 1
ATOM 718 C CA . TYR A 1 88 ? -10.300 6.533 13.517 1.00 95.56 88 TYR A CA 1
ATOM 719 C C . TYR A 1 88 ? -10.003 7.484 14.685 1.00 95.56 88 TYR A C 1
ATOM 721 O O . TYR A 1 88 ? -9.687 8.657 14.472 1.00 95.56 88 TYR A O 1
ATOM 729 N N . GLU A 1 89 ? -10.022 6.976 15.921 1.00 95.50 89 GLU A N 1
ATOM 730 C CA . GLU A 1 89 ? -9.745 7.770 17.124 1.00 95.50 89 GLU A CA 1
ATOM 731 C C . GLU A 1 89 ? -8.315 8.314 17.187 1.00 95.50 89 GLU A C 1
ATOM 733 O O . GLU A 1 89 ? -8.061 9.343 17.827 1.00 95.50 89 GLU A O 1
ATOM 738 N N . PHE A 1 90 ? -7.367 7.641 16.539 1.00 94.75 90 PHE A N 1
ATOM 739 C CA . PHE A 1 90 ? -6.011 8.146 16.382 1.00 94.75 90 PHE A CA 1
ATOM 740 C C . PHE A 1 90 ? -5.903 9.126 15.206 1.00 94.75 90 PHE A C 1
ATOM 742 O O . PHE A 1 90 ? -5.407 10.239 15.385 1.00 94.75 90 PHE A O 1
ATOM 749 N N . ALA A 1 91 ? -6.422 8.756 14.033 1.00 93.00 91 ALA A N 1
ATOM 750 C CA . ALA A 1 91 ? -6.345 9.534 12.799 1.00 93.00 91 ALA A CA 1
ATOM 751 C C . ALA A 1 91 ? -6.952 10.929 12.960 1.00 93.00 91 ALA A C 1
ATOM 753 O O . ALA A 1 91 ? -6.313 11.912 12.605 1.00 93.00 91 ALA A O 1
ATOM 754 N N . ARG A 1 92 ? -8.111 11.051 13.622 1.00 92.56 92 ARG A N 1
ATOM 755 C CA . ARG A 1 92 ? -8.778 12.346 13.853 1.00 92.56 92 ARG A CA 1
ATOM 756 C C . ARG A 1 92 ? -7.959 13.368 14.650 1.00 92.56 92 ARG A C 1
ATOM 758 O O . ARG A 1 92 ? -8.324 14.538 14.704 1.00 92.56 92 ARG A O 1
ATOM 765 N N . LYS A 1 93 ? -6.897 12.926 15.332 1.00 91.88 93 LYS A N 1
ATOM 766 C CA . LYS A 1 93 ? -5.983 13.779 16.111 1.00 91.88 93 LYS A CA 1
ATOM 767 C C . LYS A 1 93 ? -4.762 14.203 15.294 1.00 91.88 93 LYS A C 1
ATOM 769 O O . LYS A 1 93 ? -4.006 15.071 15.734 1.00 91.88 93 LYS A O 1
ATOM 774 N N . LEU A 1 94 ? -4.541 13.592 14.130 1.00 90.25 94 LEU A N 1
ATOM 775 C CA . LEU A 1 94 ? -3.414 13.898 13.265 1.00 90.25 94 LEU A CA 1
ATOM 776 C C . LEU A 1 94 ? -3.653 15.222 12.544 1.00 90.25 94 LEU A C 1
ATOM 778 O O . LEU A 1 94 ? -4.706 15.483 11.977 1.00 90.25 94 LEU A O 1
ATOM 782 N N . LYS A 1 95 ? -2.624 16.071 12.549 1.00 88.19 95 LYS A N 1
ATOM 783 C CA . LYS A 1 95 ? -2.648 17.356 11.837 1.00 88.19 95 LYS A CA 1
ATOM 784 C C . LYS A 1 95 ? -2.410 17.210 10.337 1.00 88.19 95 LYS A C 1
ATOM 786 O O . LYS A 1 95 ? -2.659 18.158 9.604 1.00 88.19 95 LYS A O 1
ATOM 791 N N . ARG A 1 96 ? -1.859 16.076 9.904 1.00 86.56 96 ARG A N 1
ATOM 792 C CA . ARG A 1 96 ? -1.524 15.772 8.512 1.00 86.56 96 ARG A CA 1
ATOM 793 C C . ARG A 1 96 ? -2.323 14.570 8.055 1.00 86.56 96 ARG A C 1
ATOM 795 O O . ARG A 1 96 ? -2.617 13.684 8.858 1.00 86.56 96 ARG A O 1
ATOM 802 N N . GLU A 1 97 ? -2.591 14.527 6.757 1.00 87.81 97 GLU A N 1
ATOM 803 C CA . GLU A 1 97 ? -3.114 13.325 6.129 1.00 87.81 97 GLU A CA 1
ATOM 804 C C . GLU A 1 97 ? -2.162 12.143 6.350 1.00 87.81 97 GLU A C 1
ATOM 806 O O . GLU A 1 97 ? -0.941 12.282 6.425 1.00 87.81 97 GLU A O 1
ATOM 811 N N . SER A 1 98 ? -2.756 10.969 6.487 1.00 89.88 98 SER A N 1
ATOM 812 C CA . SER A 1 98 ? -2.093 9.695 6.745 1.00 89.88 98 SER A CA 1
ATOM 813 C C . SER A 1 98 ? -2.972 8.598 6.165 1.00 89.88 98 SER A C 1
ATOM 815 O O . SER A 1 98 ? -4.192 8.770 6.110 1.00 89.88 98 SER A O 1
ATOM 817 N N . CYS A 1 99 ? -2.377 7.461 5.801 1.00 91.69 99 CYS A N 1
ATOM 818 C CA . CYS A 1 99 ? -3.074 6.263 5.319 1.00 91.69 99 CYS A CA 1
ATOM 819 C C . CYS A 1 99 ? -4.236 5.835 6.234 1.00 91.69 99 CYS A C 1
ATOM 821 O O . CYS A 1 99 ? -5.242 5.300 5.767 1.00 91.69 99 CYS A O 1
ATOM 823 N N . LEU A 1 100 ? -4.129 6.145 7.527 1.00 93.31 100 LEU A N 1
ATOM 824 C CA . LEU A 1 100 ? -5.149 5.880 8.537 1.00 93.31 100 LEU A CA 1
ATOM 825 C C . LEU A 1 100 ? -6.484 6.593 8.277 1.00 93.31 100 LEU A C 1
ATOM 827 O O . LEU A 1 100 ? -7.529 6.040 8.602 1.00 93.31 100 LEU A O 1
ATOM 831 N N . HIS A 1 101 ? -6.481 7.759 7.623 1.00 93.06 101 HIS A N 1
ATOM 832 C CA . HIS A 1 101 ? -7.711 8.453 7.211 1.00 93.06 101 HIS A CA 1
ATOM 833 C C . HIS A 1 101 ? -8.492 7.684 6.136 1.00 93.06 101 HIS A C 1
ATOM 835 O O . HIS A 1 101 ? -9.680 7.916 5.947 1.00 93.06 101 HIS A O 1
ATOM 841 N N . SER A 1 102 ? -7.828 6.756 5.443 1.00 93.38 102 SER A N 1
ATOM 842 C CA . SER A 1 102 ? -8.432 5.828 4.482 1.00 93.38 102 SER A CA 1
ATOM 843 C C . SER A 1 102 ? -8.537 4.399 5.030 1.00 93.38 102 SER A C 1
ATOM 845 O O . SER A 1 102 ? -8.755 3.474 4.254 1.00 93.38 102 SER A O 1
ATOM 847 N N . PHE A 1 103 ? -8.359 4.200 6.344 1.00 93.69 103 PHE A N 1
ATOM 848 C CA . PHE A 1 103 ? -8.370 2.884 7.001 1.00 93.69 103 PHE A CA 1
ATOM 849 C C . PHE A 1 103 ? -7.337 1.892 6.433 1.00 93.69 103 PHE A C 1
ATOM 851 O O . PHE A 1 103 ? -7.522 0.678 6.487 1.00 93.69 103 PHE A O 1
ATOM 858 N N . ILE A 1 104 ? -6.222 2.405 5.900 1.00 92.62 104 ILE A N 1
ATOM 859 C CA . ILE A 1 104 ? -5.118 1.595 5.377 1.00 92.62 104 ILE A CA 1
ATOM 860 C C . ILE A 1 104 ? -4.034 1.480 6.448 1.00 92.62 104 ILE A C 1
ATOM 862 O O . ILE A 1 104 ? -3.440 2.480 6.856 1.00 92.62 104 ILE A O 1
ATOM 866 N N . ILE A 1 105 ? -3.742 0.247 6.862 1.00 91.56 105 ILE A N 1
ATOM 867 C CA . ILE A 1 105 ? -2.662 -0.073 7.801 1.00 91.56 105 ILE A CA 1
ATOM 868 C C . ILE A 1 105 ? -1.391 -0.373 7.015 1.00 91.56 105 ILE A C 1
ATOM 870 O O . ILE A 1 105 ? -1.383 -1.215 6.118 1.00 91.56 105 ILE A O 1
ATOM 874 N N . TYR A 1 106 ? -0.300 0.292 7.385 1.00 89.19 106 TYR A N 1
ATOM 875 C CA . TYR A 1 106 ? 1.028 -0.014 6.875 1.00 89.19 106 TYR A CA 1
ATOM 876 C C . TYR A 1 106 ? 1.837 -0.754 7.942 1.00 89.19 106 TYR A C 1
ATOM 878 O O . TYR A 1 106 ? 2.066 -0.224 9.026 1.00 89.19 106 TYR A O 1
ATOM 886 N N . GLU A 1 107 ? 2.285 -1.975 7.638 1.00 87.81 107 GLU A N 1
ATOM 887 C CA . GLU A 1 107 ? 2.969 -2.852 8.603 1.00 87.81 107 GLU A CA 1
ATOM 888 C C . GLU A 1 107 ? 4.264 -2.241 9.174 1.00 87.81 107 GLU A C 1
ATOM 890 O O . GLU A 1 107 ? 4.652 -2.531 10.303 1.00 87.81 107 GLU A O 1
ATOM 895 N N . SER A 1 108 ? 4.954 -1.387 8.416 1.00 87.12 108 SER A N 1
ATOM 896 C CA . SER A 1 108 ? 6.201 -0.770 8.887 1.00 87.12 108 SER A CA 1
ATOM 897 C C . SER A 1 108 ? 5.998 0.568 9.606 1.00 87.12 108 SER A C 1
ATOM 899 O O . SER A 1 108 ? 6.988 1.192 9.988 1.00 87.12 108 SER A O 1
ATOM 901 N N . ASP A 1 109 ? 4.756 1.033 9.799 1.00 89.81 109 ASP A N 1
ATOM 902 C CA . ASP A 1 109 ? 4.504 2.261 10.554 1.00 89.81 109 ASP A CA 1
ATOM 903 C C . ASP A 1 109 ? 4.510 2.008 12.069 1.00 89.81 109 ASP A C 1
ATOM 905 O O . ASP A 1 109 ? 3.599 1.403 12.641 1.00 89.81 109 ASP A O 1
ATOM 909 N N . VAL A 1 110 ? 5.543 2.527 12.734 1.00 91.50 110 VAL A N 1
ATOM 910 C CA . VAL A 1 110 ? 5.753 2.372 14.180 1.00 91.50 110 VAL A CA 1
ATOM 911 C C . VAL A 1 110 ? 4.636 3.039 14.984 1.00 91.50 110 VAL A C 1
ATOM 913 O O . VAL A 1 110 ? 4.244 2.512 16.028 1.00 91.50 110 VAL A O 1
ATOM 916 N N . GLN A 1 111 ? 4.096 4.168 14.508 1.00 91.38 111 GLN A N 1
ATOM 917 C CA . GLN A 1 111 ? 3.014 4.857 15.212 1.00 91.38 111 GLN A CA 1
ATOM 918 C C . GLN A 1 111 ? 1.747 4.006 15.210 1.00 91.38 111 GLN A C 1
ATOM 920 O O . GLN A 1 111 ? 1.208 3.731 16.281 1.00 91.38 111 GLN A O 1
ATOM 925 N N . THR A 1 112 ? 1.339 3.503 14.043 1.00 92.94 112 THR A N 1
ATOM 926 C CA . THR A 1 112 ? 0.194 2.593 13.924 1.00 92.94 112 THR A CA 1
ATOM 927 C C . THR A 1 112 ? 0.395 1.318 14.740 1.00 92.94 112 THR A C 1
ATOM 929 O O . THR A 1 112 ? -0.515 0.936 15.475 1.00 92.94 112 THR A O 1
ATOM 932 N N . LYS A 1 113 ? 1.586 0.696 14.702 1.00 94.69 113 LYS A N 1
ATOM 933 C CA . LYS A 1 113 ? 1.879 -0.503 15.510 1.00 94.69 113 LYS A CA 1
ATOM 934 C C . LYS A 1 113 ? 1.638 -0.258 17.003 1.00 94.69 113 LYS A C 1
ATOM 936 O O . LYS A 1 113 ? 1.079 -1.116 17.678 1.00 94.69 113 LYS A O 1
ATOM 941 N N . SER A 1 114 ? 2.017 0.913 17.517 1.00 95.19 114 SER A N 1
ATOM 942 C CA . SER A 1 114 ? 1.895 1.225 18.949 1.00 95.19 114 SER A CA 1
ATOM 943 C C . SER A 1 114 ? 0.454 1.409 19.458 1.00 95.19 114 SER A C 1
ATOM 945 O O . SER A 1 114 ? 0.246 1.490 20.667 1.00 95.19 114 SER A O 1
ATOM 947 N N . LEU A 1 115 ? -0.548 1.434 18.569 1.00 95.69 115 LEU A N 1
ATOM 948 C CA . LEU A 1 115 ? -1.974 1.498 18.929 1.00 95.69 115 LEU A CA 1
ATOM 949 C C . LEU A 1 115 ? -2.554 0.144 19.384 1.00 95.69 115 LEU A C 1
ATOM 951 O O . LEU A 1 115 ? -3.640 0.088 19.981 1.00 95.69 115 LEU A O 1
ATOM 955 N N . PHE A 1 116 ? -1.840 -0.941 19.090 1.00 96.50 116 PHE A N 1
ATOM 956 C CA . PHE A 1 116 ? -2.276 -2.318 19.288 1.00 96.50 116 PHE A CA 1
ATOM 957 C C . PHE A 1 116 ? -1.339 -3.053 20.249 1.00 96.50 116 PHE A C 1
ATOM 959 O O . PHE A 1 116 ? -0.153 -2.738 20.361 1.00 96.50 116 PHE A O 1
ATOM 966 N N . PHE A 1 117 ? -1.870 -4.052 20.952 1.00 96.50 117 PHE A N 1
ATOM 967 C CA . PHE A 1 117 ? -1.038 -4.992 21.701 1.00 96.50 117 PHE A CA 1
ATOM 968 C C . PHE A 1 117 ? -0.242 -5.883 20.738 1.00 96.50 117 PHE A C 1
ATOM 970 O O . PHE A 1 117 ? -0.639 -6.069 19.591 1.00 96.50 117 PHE A O 1
ATOM 977 N N . GLU A 1 118 ? 0.865 -6.481 21.188 1.00 95.50 118 GLU A N 1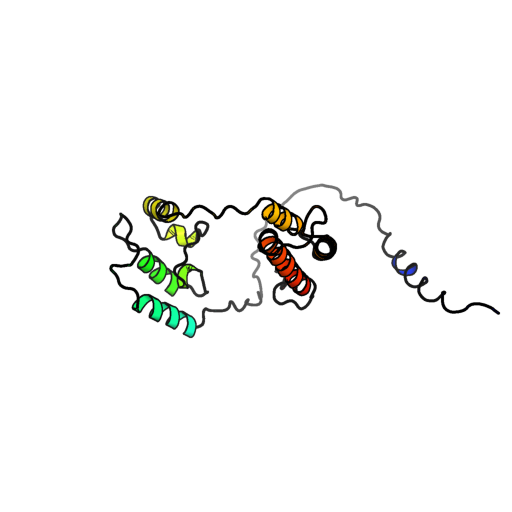
ATOM 978 C CA . GLU A 1 118 ? 1.718 -7.291 20.297 1.00 95.50 118 GLU A CA 1
ATOM 979 C C . GLU A 1 118 ? 0.952 -8.472 19.668 1.00 95.50 118 GLU A C 1
ATOM 981 O O . GLU A 1 118 ? 1.111 -8.746 18.479 1.00 95.50 118 GLU A O 1
ATOM 986 N N . ASP A 1 119 ? 0.064 -9.123 20.428 1.00 95.50 119 ASP A N 1
ATOM 987 C CA . ASP A 1 119 ? -0.775 -10.219 19.924 1.00 95.50 119 ASP A CA 1
ATOM 988 C C . ASP A 1 119 ? -1.815 -9.743 18.898 1.00 95.50 119 ASP A C 1
ATOM 990 O O . ASP A 1 119 ? -2.054 -10.421 17.898 1.00 95.50 119 ASP A O 1
ATOM 994 N N . GLU A 1 120 ? -2.399 -8.561 19.114 1.00 95.75 120 GLU A N 1
ATOM 995 C CA . GLU A 1 120 ? -3.325 -7.922 18.171 1.00 95.75 120 GLU A CA 1
ATOM 996 C C . GLU A 1 120 ? -2.610 -7.522 16.886 1.00 95.75 120 GLU A C 1
ATOM 998 O O . GLU A 1 120 ? -3.107 -7.765 15.791 1.00 95.75 120 GLU A O 1
ATOM 1003 N N . TRP A 1 121 ? -1.417 -6.942 17.007 1.00 95.06 121 TRP A N 1
ATOM 1004 C CA . TRP A 1 121 ? -0.610 -6.561 15.859 1.00 95.06 121 TRP A CA 1
ATOM 1005 C C . TRP A 1 121 ? -0.235 -7.778 15.023 1.00 95.06 121 TRP A C 1
ATOM 1007 O O . TRP A 1 121 ? -0.370 -7.762 13.802 1.00 95.06 121 TRP A O 1
ATOM 1017 N N . LYS A 1 122 ? 0.172 -8.863 15.687 1.00 93.88 122 LYS A N 1
ATOM 1018 C CA . LYS A 1 122 ? 0.440 -10.137 15.028 1.00 93.88 122 LYS A CA 1
ATOM 1019 C C . LYS A 1 122 ? -0.805 -10.683 14.331 1.00 93.88 122 LYS A C 1
ATOM 1021 O O . LYS A 1 122 ? -0.686 -11.205 13.229 1.00 93.88 122 LYS A O 1
ATOM 1026 N N . GLU A 1 123 ? -1.985 -10.584 14.940 1.00 94.62 123 GLU A N 1
ATOM 1027 C CA . GLU A 1 123 ? -3.248 -10.949 14.287 1.00 94.62 123 GLU A CA 1
ATOM 1028 C C . GLU A 1 123 ? -3.481 -10.106 13.026 1.00 94.62 123 GLU A C 1
ATOM 1030 O O . GLU A 1 123 ? -3.723 -10.671 11.962 1.00 94.62 123 GLU A O 1
ATOM 1035 N N . ILE A 1 124 ? -3.311 -8.785 13.110 1.00 92.44 124 ILE A N 1
ATOM 1036 C CA . ILE A 1 124 ? -3.506 -7.856 11.989 1.00 92.44 124 ILE A CA 1
ATOM 1037 C C . ILE A 1 124 ? -2.559 -8.161 10.822 1.00 92.44 124 ILE A C 1
ATOM 1039 O O . ILE A 1 124 ? -2.988 -8.179 9.672 1.00 92.44 124 ILE A O 1
ATOM 1043 N N . THR A 1 125 ? -1.277 -8.415 11.089 1.00 90.31 125 THR A N 1
ATOM 1044 C CA . THR A 1 125 ? -0.274 -8.604 10.027 1.00 90.31 125 THR A CA 1
ATOM 1045 C C . THR A 1 125 ? -0.238 -10.016 9.451 1.00 90.31 125 THR A C 1
ATOM 1047 O O . THR A 1 125 ? 0.391 -10.235 8.418 1.00 90.31 125 THR A O 1
ATOM 1050 N N . THR A 1 126 ? -0.898 -10.986 10.090 1.00 88.31 126 THR A N 1
ATOM 1051 C CA . THR A 1 126 ? -0.907 -12.386 9.631 1.00 88.31 126 THR A CA 1
ATOM 1052 C C . THR A 1 126 ? -2.271 -12.870 9.151 1.00 88.31 126 THR A C 1
ATOM 1054 O O . THR A 1 126 ? -2.334 -13.844 8.397 1.00 88.31 126 THR A O 1
ATOM 1057 N N . SER A 1 127 ? -3.359 -12.206 9.545 1.00 82.00 127 SER A N 1
ATOM 1058 C CA . SER A 1 127 ? -4.708 -12.557 9.111 1.00 82.00 127 SER A CA 1
ATOM 1059 C C . SER A 1 127 ? -4.941 -12.153 7.657 1.00 82.00 127 SER A C 1
ATOM 1061 O O . SER A 1 127 ? -4.605 -11.048 7.24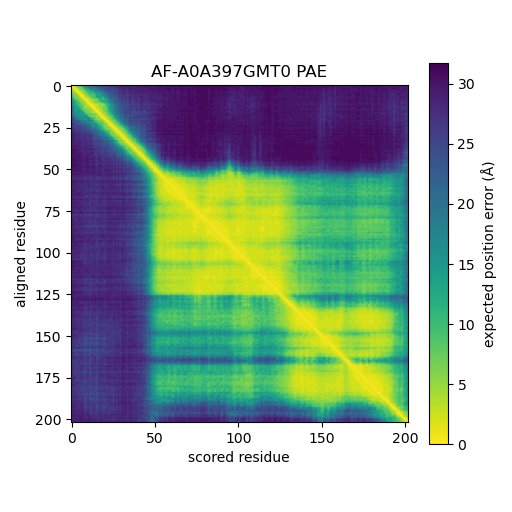6 1.00 82.00 127 SER A O 1
ATOM 1063 N N . GLU A 1 128 ? -5.534 -13.056 6.874 1.00 75.19 128 GLU A N 1
ATOM 1064 C CA . GLU A 1 128 ? -6.010 -12.795 5.505 1.00 75.19 128 GLU A CA 1
ATOM 1065 C C . GLU A 1 128 ? -4.974 -12.195 4.531 1.00 75.19 128 GLU A C 1
ATOM 1067 O O . GLU A 1 128 ? -5.333 -11.587 3.517 1.00 75.19 128 GLU A O 1
ATOM 1072 N N . VAL A 1 129 ? -3.678 -12.409 4.786 1.00 75.50 129 VAL A N 1
ATOM 1073 C CA . VAL A 1 129 ? -2.612 -11.945 3.894 1.00 75.50 129 VAL A CA 1
ATOM 1074 C C . VAL A 1 129 ? -2.754 -12.645 2.547 1.00 75.50 129 VAL A C 1
ATOM 1076 O O . VAL A 1 129 ? -2.471 -13.836 2.393 1.00 75.50 129 VAL A O 1
ATOM 1079 N N . LYS A 1 130 ? -3.200 -11.892 1.539 1.00 79.12 130 LYS A N 1
ATOM 1080 C CA . LYS A 1 130 ? -3.196 -12.367 0.157 1.00 79.12 130 LYS A CA 1
ATOM 1081 C C . LYS A 1 130 ? -1.753 -12.605 -0.261 1.00 79.12 130 LYS A C 1
ATOM 1083 O O . LYS A 1 130 ? -0.887 -11.758 -0.044 1.00 79.12 130 LYS A O 1
ATOM 1088 N N . ASN A 1 131 ? -1.514 -13.738 -0.916 1.00 80.00 131 ASN A N 1
ATOM 1089 C CA . ASN A 1 131 ? -0.222 -13.993 -1.535 1.00 80.00 131 ASN A CA 1
ATOM 1090 C C . ASN A 1 131 ? 0.129 -12.827 -2.457 1.00 80.00 131 ASN A C 1
ATOM 1092 O O . ASN A 1 131 ? -0.692 -12.392 -3.272 1.00 80.00 131 ASN A O 1
ATOM 1096 N N . ARG A 1 132 ? 1.355 -12.321 -2.320 1.00 77.75 132 ARG A N 1
ATOM 1097 C CA . ARG A 1 132 ? 1.861 -11.279 -3.205 1.00 77.75 132 ARG A CA 1
ATOM 1098 C C . ARG A 1 132 ? 1.750 -11.782 -4.650 1.00 77.75 132 ARG A C 1
ATOM 1100 O O . ARG A 1 132 ? 2.183 -12.907 -4.908 1.00 77.75 132 ARG A O 1
ATOM 1107 N N . PRO A 1 133 ? 1.202 -10.986 -5.586 1.00 82.62 133 PRO A N 1
ATOM 1108 C CA . PRO A 1 133 ? 1.141 -11.400 -6.977 1.00 82.62 133 PRO A CA 1
ATOM 1109 C C . PRO A 1 133 ? 2.560 -11.671 -7.477 1.00 82.62 133 PRO A C 1
ATOM 1111 O O . PRO A 1 133 ? 3.468 -10.848 -7.309 1.00 82.62 133 PRO A O 1
ATOM 1114 N N . GLU A 1 134 ? 2.762 -12.847 -8.060 1.00 86.81 134 GLU A N 1
ATOM 1115 C CA . GLU A 1 134 ? 4.043 -13.190 -8.647 1.00 86.81 134 GLU A CA 1
ATOM 1116 C C . GLU A 1 134 ? 4.167 -12.505 -10.006 1.00 86.81 134 GLU A C 1
ATOM 1118 O O . GLU A 1 134 ? 3.433 -12.801 -10.942 1.00 86.81 134 GLU A O 1
ATOM 1123 N N . LEU A 1 135 ? 5.106 -11.564 -10.108 1.00 88.69 135 LEU A N 1
ATOM 1124 C CA . LEU A 1 135 ? 5.429 -10.940 -11.388 1.00 88.69 135 LEU A CA 1
ATOM 1125 C C . LEU A 1 135 ? 6.233 -11.908 -12.259 1.00 88.69 135 LEU A C 1
ATOM 1127 O O . LEU A 1 135 ? 7.160 -12.570 -11.770 1.00 88.69 135 LEU A O 1
ATOM 1131 N N . GLU A 1 136 ? 5.934 -11.927 -13.556 1.00 90.94 136 GLU A N 1
ATOM 1132 C CA . GLU A 1 136 ? 6.729 -12.662 -14.535 1.00 90.94 136 GLU A CA 1
ATOM 1133 C C . GLU A 1 136 ? 8.196 -12.214 -14.508 1.00 90.94 136 GLU A C 1
ATOM 1135 O O . GLU A 1 136 ? 8.529 -11.051 -14.248 1.00 90.94 136 GLU A O 1
ATOM 1140 N N . LYS A 1 137 ? 9.105 -13.154 -14.782 1.00 91.00 137 LYS A N 1
ATOM 1141 C CA . LYS A 1 137 ? 10.552 -12.906 -14.744 1.00 91.00 137 LYS A CA 1
ATOM 1142 C C . LYS A 1 137 ? 10.971 -11.777 -15.693 1.00 91.00 137 LYS A C 1
ATOM 1144 O O . LYS A 1 137 ? 11.755 -10.926 -15.288 1.00 91.00 137 LYS A O 1
ATOM 1149 N 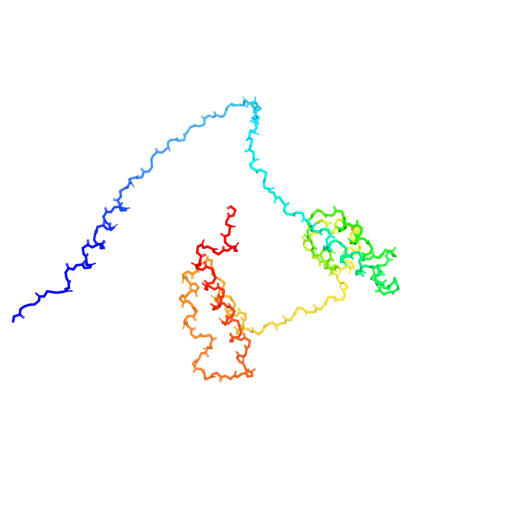N . SER A 1 138 ? 10.412 -11.744 -16.900 1.00 90.25 138 SER A N 1
ATOM 1150 C CA . SER A 1 138 ? 10.652 -10.706 -17.913 1.00 90.25 138 SER A CA 1
ATOM 1151 C C . SER A 1 138 ? 10.299 -9.307 -17.397 1.00 90.25 138 SER A C 1
ATOM 1153 O O . SER A 1 138 ? 11.089 -8.374 -17.527 1.00 90.25 138 SER A O 1
ATOM 1155 N N . VAL A 1 139 ? 9.145 -9.166 -16.737 1.00 91.44 139 VAL A N 1
ATOM 1156 C CA . VAL A 1 139 ? 8.693 -7.904 -16.135 1.00 91.44 139 VAL A CA 1
ATOM 1157 C C . VAL A 1 139 ? 9.613 -7.497 -14.985 1.00 91.44 139 VAL A C 1
ATOM 1159 O O . VAL A 1 139 ? 10.039 -6.345 -14.915 1.00 91.44 139 VAL A O 1
ATOM 1162 N N . LYS A 1 140 ? 9.990 -8.442 -14.111 1.00 91.88 140 LYS A N 1
ATOM 1163 C CA . LYS A 1 140 ? 10.955 -8.199 -13.022 1.00 91.88 140 LYS A CA 1
ATOM 1164 C C . LYS A 1 140 ? 12.309 -7.721 -13.559 1.00 91.88 140 LYS A C 1
ATOM 1166 O O . LYS A 1 140 ? 12.906 -6.816 -12.981 1.00 91.88 140 LYS A O 1
ATOM 1171 N N . GLU A 1 141 ? 12.807 -8.327 -14.633 1.00 92.00 141 GLU A N 1
ATOM 1172 C CA . GLU A 1 141 ? 14.068 -7.944 -15.278 1.00 92.00 141 GLU A CA 1
ATOM 1173 C C . GLU A 1 141 ? 13.985 -6.550 -15.899 1.00 92.00 141 GLU A C 1
ATOM 1175 O O . GLU A 1 141 ? 14.897 -5.749 -15.701 1.00 92.00 141 GLU A O 1
ATOM 1180 N N . LEU A 1 142 ? 12.877 -6.223 -16.568 1.00 91.88 142 LEU A N 1
ATOM 1181 C CA . LEU A 1 142 ? 12.660 -4.896 -17.139 1.00 91.88 142 LEU A CA 1
ATOM 1182 C C . LEU A 1 142 ? 12.575 -3.808 -16.056 1.00 91.88 142 LEU A C 1
ATOM 1184 O O . LEU A 1 142 ? 13.220 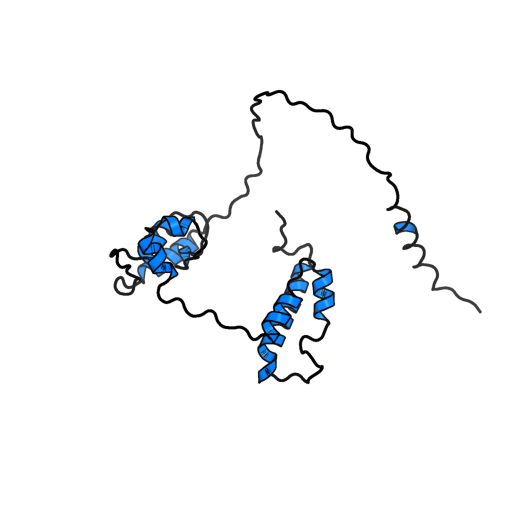-2.769 -16.178 1.00 91.88 142 LEU A O 1
ATOM 1188 N N . LEU A 1 143 ? 11.845 -4.059 -14.965 1.00 92.00 143 LEU A N 1
ATOM 1189 C CA . LEU A 1 143 ? 11.769 -3.140 -13.822 1.00 92.00 143 LEU A CA 1
ATOM 1190 C C . LEU A 1 143 ? 13.149 -2.896 -13.201 1.00 92.00 143 LEU A C 1
ATOM 1192 O O . LEU A 1 143 ? 13.525 -1.750 -12.963 1.00 92.00 143 LEU A O 1
ATOM 1196 N N . LYS A 1 144 ? 13.938 -3.958 -12.993 1.00 91.00 144 LYS A N 1
ATOM 1197 C CA . LYS A 1 144 ? 15.326 -3.838 -12.520 1.00 91.00 144 LYS A CA 1
ATOM 1198 C C . LYS A 1 144 ? 16.186 -3.026 -13.486 1.00 91.00 144 LYS A C 1
ATOM 1200 O O . LYS A 1 144 ? 16.932 -2.168 -13.036 1.00 91.00 144 LYS A O 1
ATOM 1205 N N . LYS A 1 145 ? 16.053 -3.260 -14.795 1.00 90.38 145 LYS A N 1
ATOM 1206 C CA . LYS A 1 145 ? 16.780 -2.527 -15.842 1.00 90.38 145 LYS A CA 1
ATOM 1207 C C . LYS A 1 145 ? 16.516 -1.018 -15.777 1.00 90.38 145 LYS A C 1
ATOM 1209 O O . LYS A 1 145 ? 17.435 -0.236 -15.991 1.00 90.38 145 LYS A O 1
ATOM 1214 N N . TYR A 1 146 ? 15.283 -0.612 -15.477 1.00 90.75 146 TYR A N 1
ATOM 1215 C CA . TYR A 1 146 ? 14.908 0.800 -15.359 1.00 90.75 146 TYR A CA 1
ATOM 1216 C C . TYR A 1 146 ? 15.115 1.405 -13.967 1.00 90.75 146 TYR A C 1
ATOM 1218 O O . TYR A 1 146 ? 14.962 2.615 -13.805 1.00 90.75 146 TYR A O 1
ATOM 1226 N N . THR A 1 147 ? 15.454 0.600 -12.960 1.00 88.00 147 THR A N 1
ATOM 1227 C CA . THR A 1 147 ? 15.758 1.095 -11.614 1.00 88.00 147 THR A CA 1
ATOM 1228 C C . THR A 1 147 ? 17.193 1.612 -11.602 1.00 88.00 147 THR A C 1
ATOM 1230 O O . THR A 1 147 ? 18.125 0.896 -11.242 1.00 88.00 147 THR A O 1
ATOM 1233 N N . VAL A 1 148 ? 17.365 2.843 -12.074 1.00 85.94 148 VAL A N 1
ATOM 1234 C CA . VAL A 1 148 ? 18.642 3.558 -12.109 1.00 85.94 148 VAL A CA 1
ATOM 1235 C C . VAL A 1 148 ? 18.496 4.896 -11.396 1.00 85.94 148 VAL A C 1
ATOM 1237 O O . VAL A 1 148 ? 17.451 5.538 -11.488 1.00 85.94 148 VAL A O 1
ATOM 1240 N N . ASP A 1 149 ? 19.555 5.320 -10.714 1.00 81.38 149 ASP A N 1
ATOM 1241 C CA . ASP A 1 149 ? 19.556 6.551 -9.910 1.00 81.38 149 ASP A CA 1
ATOM 1242 C C . ASP A 1 149 ? 19.822 7.818 -10.746 1.00 81.38 149 ASP A C 1
ATOM 1244 O O . ASP A 1 149 ? 19.766 8.935 -10.233 1.00 81.38 149 ASP A O 1
ATOM 1248 N N . ASP A 1 150 ? 20.115 7.651 -12.039 1.00 83.00 150 ASP A N 1
ATOM 1249 C CA . ASP A 1 150 ? 20.432 8.728 -12.973 1.00 83.00 150 ASP A CA 1
ATOM 1250 C C . ASP A 1 150 ? 19.427 8.798 -14.134 1.00 83.00 150 ASP A C 1
ATOM 1252 O O . ASP A 1 150 ? 19.145 7.814 -14.826 1.00 83.00 150 ASP A O 1
ATOM 1256 N N . VAL A 1 151 ? 18.908 10.004 -14.366 1.00 82.81 151 VAL A N 1
ATOM 1257 C CA . VAL A 1 151 ? 17.912 10.294 -15.401 1.00 82.81 151 VAL A CA 1
ATOM 1258 C C . VAL A 1 151 ? 18.516 10.182 -16.798 1.00 82.81 151 VAL A C 1
ATOM 1260 O O . VAL A 1 151 ? 17.831 9.691 -17.697 1.00 82.81 151 VAL A O 1
ATOM 1263 N N . GLU A 1 152 ? 19.770 10.597 -17.005 1.00 83.81 152 GLU A N 1
ATOM 1264 C CA . GLU A 1 152 ? 20.415 10.462 -18.319 1.00 83.81 152 GLU A CA 1
ATOM 1265 C C . GLU A 1 152 ? 20.602 8.985 -18.662 1.00 83.81 152 GLU A C 1
ATOM 1267 O O . GLU A 1 152 ? 20.194 8.535 -19.736 1.00 83.81 152 GLU A O 1
ATOM 1272 N N . ARG A 1 153 ? 21.058 8.183 -17.694 1.00 85.81 153 ARG A N 1
ATOM 1273 C CA . ARG A 1 153 ? 21.124 6.732 -17.856 1.00 85.81 153 ARG A CA 1
ATOM 1274 C C . ARG A 1 153 ? 19.763 6.100 -18.156 1.00 85.81 153 ARG A C 1
ATOM 1276 O O . ARG A 1 153 ? 19.668 5.232 -19.025 1.00 85.81 153 ARG A O 1
ATOM 1283 N N . LEU A 1 154 ? 18.693 6.539 -17.490 1.00 87.56 154 LEU A N 1
ATOM 1284 C CA . LEU A 1 154 ? 17.339 6.055 -17.782 1.00 87.56 154 LEU A CA 1
ATOM 1285 C C . LEU A 1 154 ? 16.899 6.407 -19.212 1.00 87.56 154 LEU A C 1
ATOM 1287 O O . LEU A 1 154 ? 16.209 5.610 -19.855 1.00 87.56 154 LEU A O 1
ATOM 1291 N N . ARG A 1 155 ? 17.287 7.581 -19.730 1.00 84.69 155 ARG A N 1
ATOM 1292 C CA . ARG A 1 155 ? 16.987 7.989 -21.112 1.00 84.69 155 ARG A CA 1
ATOM 1293 C C . ARG A 1 155 ? 17.675 7.089 -22.126 1.00 84.69 155 ARG A C 1
ATOM 1295 O O . ARG A 1 155 ? 17.014 6.688 -23.077 1.00 84.69 155 ARG A O 1
ATOM 1302 N N . GLU A 1 156 ? 18.938 6.732 -21.908 1.00 87.19 156 GLU A N 1
ATOM 1303 C CA . GLU A 1 156 ? 19.668 5.802 -22.780 1.00 87.19 156 GLU A CA 1
ATOM 1304 C C . GLU A 1 156 ? 18.989 4.426 -22.821 1.00 87.19 156 GLU A C 1
ATOM 1306 O O . GLU A 1 156 ? 18.586 3.946 -23.882 1.00 87.19 156 GLU A O 1
ATOM 1311 N N . ILE A 1 157 ? 18.778 3.828 -21.643 1.00 88.25 157 ILE A N 1
ATOM 1312 C CA . ILE A 1 157 ? 18.240 2.469 -21.472 1.00 88.25 157 ILE A CA 1
ATOM 1313 C C . ILE A 1 157 ? 16.833 2.329 -22.075 1.00 88.25 157 ILE A C 1
ATOM 1315 O O . ILE A 1 157 ? 16.452 1.269 -22.574 1.00 88.25 157 ILE A O 1
ATOM 1319 N N . ARG A 1 158 ? 16.037 3.399 -22.046 1.00 80.19 158 ARG A N 1
ATOM 1320 C CA . ARG A 1 158 ? 14.664 3.441 -22.571 1.00 80.19 158 ARG A CA 1
ATOM 1321 C C . ARG A 1 158 ? 14.575 3.263 -24.091 1.00 80.19 158 ARG A C 1
ATOM 1323 O O . ARG A 1 158 ? 13.535 2.810 -24.584 1.00 80.19 158 ARG A O 1
ATOM 1330 N N . PHE A 1 159 ? 15.598 3.671 -24.842 1.00 82.25 159 PHE A N 1
ATOM 1331 C CA . PHE A 1 159 ? 15.606 3.502 -26.299 1.00 82.25 159 PHE A CA 1
ATOM 1332 C C . PHE A 1 159 ? 15.928 2.069 -26.720 1.00 82.25 159 PHE A C 1
ATOM 1334 O O . PHE A 1 159 ? 15.621 1.683 -27.848 1.00 82.25 159 PHE A O 1
ATOM 1341 N N . GLU A 1 160 ? 16.485 1.265 -25.817 1.00 87.19 160 GLU A N 1
ATOM 1342 C CA . GLU A 1 160 ? 16.691 -0.152 -26.066 1.00 87.19 160 GLU A CA 1
ATOM 1343 C C . GLU A 1 160 ? 15.348 -0.903 -26.159 1.00 87.19 160 GLU A C 1
ATOM 1345 O O . GLU A 1 160 ? 14.383 -0.552 -25.470 1.00 87.19 160 GLU A O 1
ATOM 1350 N N . PRO A 1 161 ? 15.267 -1.976 -26.964 1.00 86.25 161 PRO A N 1
ATOM 1351 C CA . PRO A 1 161 ? 14.079 -2.817 -27.018 1.00 86.25 161 PRO A CA 1
ATOM 1352 C C . PRO A 1 161 ? 13.718 -3.371 -25.632 1.00 86.25 161 PRO A C 1
ATOM 1354 O O . PRO A 1 161 ? 14.555 -3.961 -24.945 1.00 86.25 161 PRO A O 1
ATOM 1357 N N . PHE A 1 162 ? 12.456 -3.206 -25.230 1.00 86.06 162 PHE A N 1
ATOM 1358 C CA . PHE A 1 162 ? 11.916 -3.808 -24.004 1.00 86.06 162 PHE A CA 1
ATOM 1359 C C . PHE A 1 162 ? 11.474 -5.267 -24.213 1.00 86.06 162 PHE A C 1
ATOM 1361 O O . PHE A 1 162 ? 11.323 -6.016 -23.251 1.00 86.06 162 PHE A O 1
ATOM 1368 N N . ILE A 1 163 ? 11.289 -5.677 -25.472 1.00 85.06 163 ILE A N 1
ATOM 1369 C CA . ILE A 1 163 ? 11.061 -7.068 -25.870 1.00 85.06 163 ILE A CA 1
ATOM 1370 C C . ILE A 1 163 ? 12.417 -7.693 -26.182 1.00 85.06 163 ILE A C 1
ATOM 1372 O O . ILE A 1 163 ? 13.128 -7.248 -27.087 1.00 85.06 163 ILE A O 1
ATOM 1376 N N . THR A 1 164 ? 12.776 -8.735 -25.440 1.00 71.94 164 THR A N 1
ATOM 1377 C CA . THR A 1 164 ? 13.997 -9.499 -25.690 1.00 71.94 164 THR A CA 1
ATOM 1378 C C . THR A 1 164 ? 13.851 -10.346 -26.961 1.00 71.94 164 THR A C 1
ATOM 1380 O O . THR A 1 164 ? 12.758 -10.766 -27.336 1.00 71.94 164 THR A O 1
ATOM 1383 N N . ASN A 1 165 ? 14.968 -10.593 -27.651 1.00 71.12 165 ASN A N 1
ATOM 1384 C CA . ASN A 1 165 ? 15.079 -11.474 -28.828 1.00 71.12 165 ASN A CA 1
ATOM 1385 C C . ASN A 1 165 ? 14.520 -10.943 -30.162 1.00 71.12 165 ASN A C 1
ATOM 1387 O O . ASN A 1 165 ? 14.458 -11.697 -31.131 1.00 71.12 165 ASN A O 1
ATOM 1391 N N . GLY A 1 166 ? 14.142 -9.663 -30.255 1.00 69.62 166 GLY A N 1
ATOM 1392 C CA . GLY A 1 166 ? 13.712 -9.064 -31.530 1.00 69.62 166 GLY A CA 1
ATOM 1393 C C . GLY A 1 166 ? 12.390 -9.623 -32.074 1.00 69.62 166 GLY A C 1
ATOM 1394 O O . GLY A 1 166 ? 12.085 -9.458 -33.256 1.00 69.62 166 GLY A O 1
ATOM 1395 N N . CYS A 1 167 ? 11.605 -10.288 -31.222 1.00 80.19 167 CYS A N 1
ATOM 1396 C CA . CYS A 1 167 ? 10.273 -10.767 -31.562 1.00 80.19 167 CYS A CA 1
ATOM 1397 C C . CYS A 1 167 ? 9.336 -9.596 -31.895 1.00 80.19 167 CYS A C 1
ATOM 1399 O O . CYS A 1 167 ? 9.459 -8.495 -31.354 1.00 80.19 167 CYS A O 1
ATOM 1401 N N . LYS A 1 168 ? 8.356 -9.846 -32.770 1.00 87.94 168 LYS A N 1
ATOM 1402 C CA . LYS A 1 168 ? 7.273 -8.885 -33.009 1.00 87.94 168 LYS A CA 1
ATOM 1403 C C . LYS A 1 168 ? 6.432 -8.725 -31.744 1.00 87.94 168 LYS A C 1
ATOM 1405 O O . LYS A 1 168 ? 6.210 -9.694 -31.021 1.00 87.94 168 LYS A O 1
ATOM 1410 N N . TYR A 1 169 ? 5.931 -7.511 -31.526 1.00 89.31 169 TYR A N 1
ATOM 1411 C CA . TYR A 1 169 ? 4.998 -7.245 -30.440 1.00 89.31 169 TYR A CA 1
ATOM 1412 C C . TYR A 1 169 ? 3.746 -8.118 -30.577 1.00 89.31 169 TYR A C 1
ATOM 1414 O O . TYR A 1 169 ? 3.078 -8.128 -31.611 1.00 89.31 169 TYR A O 1
ATOM 1422 N N . ASP A 1 170 ? 3.432 -8.812 -29.492 1.00 90.50 170 ASP A N 1
ATOM 1423 C CA . ASP A 1 170 ? 2.195 -9.558 -29.282 1.00 90.50 170 ASP A CA 1
ATOM 1424 C C . ASP A 1 170 ? 1.522 -9.001 -28.028 1.00 90.50 170 ASP A C 1
ATOM 1426 O O . ASP A 1 170 ? 2.114 -9.025 -26.948 1.00 90.50 170 ASP A O 1
ATOM 1430 N N . ARG A 1 171 ? 0.287 -8.512 -28.163 1.00 90.69 171 ARG A N 1
ATOM 1431 C CA . ARG A 1 171 ? -0.459 -7.897 -27.060 1.00 90.69 171 ARG A CA 1
ATOM 1432 C C . ARG A 1 171 ? -0.713 -8.863 -25.902 1.00 90.69 171 ARG A C 1
ATOM 1434 O O . ARG A 1 171 ? -0.725 -8.422 -24.767 1.00 90.69 171 ARG A O 1
ATOM 1441 N N . LYS A 1 172 ? -0.949 -10.151 -26.145 1.00 89.19 172 LYS A N 1
ATOM 1442 C CA . LYS A 1 172 ? -1.235 -11.111 -25.067 1.00 89.19 172 LYS A CA 1
ATOM 1443 C C . LYS A 1 172 ? 0.005 -11.414 -24.230 1.00 89.19 172 LYS A C 1
ATOM 1445 O O . LYS A 1 172 ? -0.138 -11.676 -23.047 1.00 89.19 172 LYS A O 1
ATOM 1450 N N . LEU A 1 173 ? 1.186 -11.376 -24.845 1.00 87.38 173 LEU A N 1
ATOM 1451 C CA . LEU A 1 173 ? 2.450 -11.729 -24.193 1.00 87.38 173 LEU A CA 1
ATOM 1452 C C . LEU A 1 173 ? 3.225 -10.517 -23.662 1.00 87.38 173 LEU A C 1
ATOM 1454 O O . LEU A 1 173 ? 3.953 -10.632 -22.686 1.00 87.38 173 LEU A O 1
ATOM 1458 N N . HIS A 1 174 ? 3.103 -9.358 -24.310 1.00 91.62 174 HIS A N 1
ATOM 1459 C CA . HIS A 1 174 ? 3.970 -8.204 -24.047 1.00 91.62 174 HIS A CA 1
ATOM 1460 C C . HIS A 1 174 ? 3.225 -6.993 -23.480 1.00 91.62 174 HIS A C 1
ATOM 1462 O O . HIS A 1 174 ? 3.832 -5.930 -23.361 1.00 91.62 174 HIS A O 1
ATOM 1468 N N . PHE A 1 175 ? 1.934 -7.116 -23.148 1.00 92.00 175 PHE A N 1
ATOM 1469 C CA . PHE A 1 175 ? 1.150 -6.001 -22.605 1.00 92.00 175 PHE A CA 1
ATOM 1470 C C . PHE A 1 175 ? 1.791 -5.404 -21.348 1.00 92.00 175 PHE A C 1
ATOM 1472 O O . PHE A 1 175 ? 2.006 -4.196 -21.305 1.00 92.00 175 PHE A O 1
ATOM 1479 N N . ASP A 1 176 ? 2.167 -6.236 -20.375 1.00 92.06 176 ASP A N 1
ATOM 1480 C CA . ASP A 1 176 ? 2.758 -5.754 -19.121 1.00 92.06 176 ASP A CA 1
ATOM 1481 C C . ASP A 1 176 ? 4.135 -5.110 -19.339 1.00 92.06 176 ASP A C 1
ATOM 1483 O O . ASP A 1 176 ? 4.449 -4.082 -18.740 1.00 92.06 176 ASP A O 1
ATOM 1487 N N . LEU A 1 177 ? 4.948 -5.667 -20.243 1.00 92.19 177 LEU A N 1
ATOM 1488 C CA . LEU A 1 177 ? 6.256 -5.104 -20.592 1.00 92.19 177 LEU A CA 1
ATOM 1489 C C . LEU A 1 177 ? 6.125 -3.741 -21.285 1.00 92.19 177 LEU A C 1
ATOM 1491 O O . LEU A 1 177 ? 6.859 -2.807 -20.963 1.00 92.19 177 LEU A O 1
ATOM 1495 N N . ASP A 1 178 ? 5.179 -3.619 -22.217 1.00 92.25 178 ASP A N 1
ATOM 1496 C CA . ASP A 1 178 ? 4.885 -2.361 -22.902 1.00 92.25 178 ASP A CA 1
ATOM 1497 C C . ASP A 1 178 ? 4.320 -1.320 -21.931 1.00 92.25 178 ASP A C 1
ATOM 1499 O O . ASP A 1 178 ? 4.746 -0.165 -21.949 1.00 92.25 178 ASP A O 1
ATOM 1503 N N . PHE A 1 179 ? 3.438 -1.730 -21.015 1.00 92.44 179 PHE A N 1
ATOM 1504 C CA . PHE A 1 179 ? 2.933 -0.867 -19.952 1.00 92.44 179 PHE A CA 1
ATOM 1505 C C . PHE A 1 179 ? 4.073 -0.310 -19.091 1.00 92.44 179 PHE A C 1
ATOM 1507 O O . PHE A 1 179 ? 4.183 0.907 -18.941 1.00 92.44 179 PHE A O 1
ATOM 1514 N N . VAL A 1 180 ? 4.968 -1.171 -18.590 1.00 92.06 180 VAL A N 1
ATOM 1515 C CA . VAL A 1 180 ? 6.139 -0.746 -17.805 1.00 92.06 180 VAL A CA 1
ATOM 1516 C C . VAL A 1 180 ? 7.013 0.220 -18.607 1.00 92.06 180 VAL A C 1
ATOM 1518 O O . VAL A 1 180 ? 7.323 1.310 -18.127 1.00 92.06 180 VAL A O 1
ATOM 1521 N N . ASN A 1 181 ? 7.367 -0.122 -19.847 1.00 91.50 181 ASN A N 1
ATOM 1522 C CA . ASN A 1 181 ? 8.153 0.754 -20.716 1.00 91.50 181 ASN A CA 1
ATOM 1523 C C . ASN A 1 181 ? 7.477 2.125 -20.921 1.00 91.50 181 ASN A C 1
ATOM 1525 O O . ASN A 1 181 ? 8.146 3.154 -20.829 1.00 91.50 181 ASN A O 1
ATOM 1529 N N . ASN A 1 182 ? 6.160 2.173 -21.124 1.00 90.19 182 ASN A N 1
ATOM 1530 C CA . ASN A 1 182 ? 5.420 3.425 -21.300 1.00 90.19 182 ASN A CA 1
ATOM 1531 C C . ASN A 1 182 ? 5.372 4.281 -20.024 1.00 90.19 182 ASN A C 1
ATOM 1533 O O . ASN A 1 182 ? 5.539 5.500 -20.104 1.00 90.19 182 ASN A O 1
ATOM 1537 N N . VAL A 1 183 ? 5.224 3.668 -18.846 1.00 90.00 183 VAL A N 1
ATOM 1538 C CA . VAL A 1 183 ? 5.279 4.385 -17.560 1.00 90.00 183 VAL A CA 1
ATOM 1539 C C . VAL A 1 183 ? 6.649 5.031 -17.367 1.00 90.00 183 VAL A C 1
ATOM 1541 O O . VAL A 1 183 ? 6.731 6.240 -17.151 1.00 90.00 183 VAL A O 1
ATOM 1544 N N . TYR A 1 184 ? 7.734 4.269 -17.529 1.00 87.81 184 TYR A N 1
ATOM 1545 C CA . TYR A 1 184 ? 9.086 4.818 -17.397 1.00 87.81 184 TYR A CA 1
ATOM 1546 C C . TYR A 1 184 ? 9.397 5.852 -18.480 1.00 87.81 184 TYR A C 1
ATOM 1548 O O . TYR A 1 184 ? 10.140 6.799 -18.209 1.00 87.81 184 TYR A O 1
ATOM 1556 N N . ARG A 1 185 ? 8.793 5.731 -19.676 1.00 84.69 185 ARG A N 1
ATOM 1557 C CA . ARG A 1 185 ? 8.832 6.740 -20.747 1.00 84.69 185 ARG A CA 1
ATOM 1558 C C . ARG A 1 185 ? 8.202 8.064 -20.329 1.00 84.69 185 ARG A C 1
ATOM 1560 O O . ARG A 1 185 ? 8.824 9.112 -20.502 1.00 84.69 185 ARG A O 1
ATOM 1567 N N . GLY A 1 186 ? 7.020 8.022 -19.727 1.00 83.38 186 GLY A N 1
ATOM 1568 C CA . GLY A 1 186 ? 6.395 9.208 -19.146 1.00 83.38 186 GLY A CA 1
ATOM 1569 C C . GLY A 1 186 ? 7.246 9.791 -18.019 1.00 83.38 186 GLY A C 1
ATOM 1570 O O . GLY A 1 186 ? 7.589 10.970 -18.042 1.00 83.38 186 GLY A O 1
ATOM 1571 N N . MET A 1 187 ? 7.673 8.949 -17.077 1.00 80.81 187 MET A N 1
ATOM 1572 C CA . MET A 1 187 ? 8.370 9.400 -15.874 1.00 80.81 187 MET A CA 1
ATOM 1573 C C . MET A 1 187 ? 9.677 10.141 -16.162 1.00 80.81 187 MET A C 1
ATOM 1575 O O . MET A 1 187 ? 9.844 11.235 -15.639 1.00 80.81 187 MET A O 1
ATOM 1579 N N . ALA A 1 188 ? 10.586 9.642 -17.011 1.00 76.69 188 ALA A N 1
ATOM 1580 C CA . ALA A 1 188 ? 11.833 10.398 -17.247 1.00 76.69 188 ALA A CA 1
ATOM 1581 C C . ALA A 1 188 ? 11.648 11.682 -18.081 1.00 76.69 188 ALA A C 1
ATOM 1583 O O . ALA A 1 188 ? 12.556 12.510 -18.116 1.00 76.69 188 ALA A O 1
ATOM 1584 N N . THR A 1 189 ? 10.478 11.893 -18.703 1.00 75.06 189 THR A N 1
ATOM 1585 C CA . THR A 1 189 ? 10.118 13.221 -19.228 1.00 75.06 189 THR A CA 1
ATOM 1586 C C . THR A 1 189 ? 9.904 14.193 -18.070 1.00 75.06 189 THR A C 1
ATOM 1588 O O . THR A 1 189 ? 10.450 15.290 -18.093 1.00 75.06 189 THR A O 1
ATOM 1591 N N . PHE A 1 190 ? 9.196 13.766 -17.020 1.00 71.25 190 PHE A N 1
ATOM 1592 C CA . PHE A 1 190 ? 9.014 14.566 -15.808 1.00 71.25 190 PHE A CA 1
ATOM 1593 C C . PHE A 1 190 ? 10.317 14.720 -15.014 1.00 71.25 190 PHE A C 1
ATOM 1595 O O . PHE A 1 190 ? 10.647 15.820 -14.588 1.00 71.25 190 PHE A O 1
ATOM 1602 N N . MET A 1 191 ? 11.098 13.651 -14.824 1.00 69.19 191 MET A N 1
ATOM 1603 C CA . MET A 1 191 ? 12.326 13.707 -14.013 1.00 69.19 191 MET A CA 1
ATOM 1604 C C . MET A 1 191 ? 13.422 14.612 -14.604 1.00 69.19 191 MET A C 1
ATOM 1606 O O . MET A 1 191 ? 14.319 15.041 -13.889 1.00 69.19 191 MET A O 1
ATOM 1610 N N . GLY A 1 192 ? 13.373 14.888 -15.908 1.00 64.19 192 GLY A N 1
ATOM 1611 C CA . GLY A 1 192 ? 14.327 15.765 -16.585 1.00 64.19 192 GLY A CA 1
ATOM 1612 C C . GLY A 1 192 ? 14.041 17.260 -16.455 1.00 64.19 192 GLY A C 1
ATOM 1613 O O . GLY A 1 192 ? 14.889 18.066 -16.837 1.00 64.19 192 GLY A O 1
ATOM 1614 N N . ASP A 1 193 ? 12.857 17.633 -15.971 1.00 67.06 193 ASP A N 1
ATOM 1615 C CA . ASP A 1 193 ? 12.454 19.027 -15.855 1.00 67.06 193 ASP A CA 1
ATOM 1616 C C . ASP A 1 193 ? 12.950 19.608 -14.523 1.00 67.06 193 ASP A C 1
ATOM 1618 O O . ASP A 1 193 ? 12.562 19.162 -13.444 1.00 67.06 193 ASP A O 1
ATOM 1622 N N . LYS A 1 194 ? 13.817 20.627 -14.589 1.00 59.81 194 LYS A N 1
ATOM 1623 C CA . LYS A 1 194 ? 14.336 21.328 -13.401 1.00 59.81 194 LYS A CA 1
ATOM 1624 C C . LYS A 1 194 ? 13.240 22.075 -12.632 1.00 59.81 194 LYS A C 1
ATOM 1626 O O . LYS A 1 194 ? 13.473 22.458 -11.492 1.00 59.81 194 LYS A O 1
ATOM 1631 N N . GLN A 1 195 ? 12.074 22.289 -13.244 1.00 58.91 195 GLN A N 1
ATOM 1632 C CA . GLN A 1 195 ? 10.890 22.862 -12.603 1.00 58.91 195 GLN A CA 1
ATOM 1633 C C . GLN A 1 195 ? 9.904 21.792 -12.111 1.00 58.91 195 GLN A C 1
ATOM 1635 O O . GLN A 1 195 ? 8.800 22.131 -11.688 1.00 58.91 195 GLN A O 1
ATOM 1640 N N . ASN A 1 196 ? 10.269 20.504 -12.151 1.00 60.03 196 ASN A N 1
ATOM 1641 C CA . ASN A 1 196 ? 9.385 19.437 -11.706 1.00 60.03 196 ASN A CA 1
ATOM 1642 C C . ASN A 1 196 ? 9.082 19.579 -10.199 1.00 60.03 196 ASN A C 1
ATOM 1644 O O . ASN A 1 196 ? 9.998 19.456 -9.380 1.00 60.03 196 ASN A O 1
ATOM 1648 N N . PRO A 1 197 ? 7.805 19.762 -9.807 1.00 58.25 197 PRO A N 1
ATOM 1649 C CA . PRO A 1 197 ? 7.416 19.909 -8.405 1.00 58.25 197 PRO A CA 1
ATOM 1650 C C . PRO A 1 197 ? 7.716 18.664 -7.555 1.00 58.25 197 PRO A C 1
ATOM 1652 O O . PRO A 1 197 ? 7.753 18.762 -6.335 1.00 58.25 197 PRO A O 1
ATOM 1655 N N . LEU A 1 198 ? 7.963 17.507 -8.180 1.00 55.72 198 LEU A N 1
ATOM 1656 C CA . LEU A 1 198 ? 8.350 16.261 -7.513 1.00 55.72 198 LEU A CA 1
ATOM 1657 C C . LEU A 1 198 ? 9.856 16.172 -7.197 1.00 55.72 198 LEU A C 1
ATOM 1659 O O . LEU A 1 198 ? 10.263 15.258 -6.490 1.00 55.72 198 LEU A O 1
ATOM 1663 N N . ILE A 1 199 ? 10.684 17.089 -7.718 1.00 56.16 199 ILE A N 1
ATOM 1664 C CA . ILE A 1 199 ? 12.139 17.168 -7.467 1.00 56.16 199 ILE A CA 1
ATOM 1665 C C . ILE A 1 199 ? 12.462 18.401 -6.606 1.00 56.16 199 ILE A C 1
ATOM 1667 O O . ILE A 1 199 ? 13.552 18.969 -6.694 1.00 56.16 199 ILE A O 1
ATOM 1671 N N . GLN A 1 200 ? 11.530 18.847 -5.757 1.00 48.38 200 GLN A N 1
ATOM 1672 C CA . GLN A 1 200 ? 11.890 19.757 -4.670 1.00 48.38 200 GLN A CA 1
ATOM 1673 C C . GLN A 1 200 ? 12.795 18.976 -3.710 1.00 48.38 200 GLN A C 1
ATOM 1675 O O . GLN A 1 200 ? 12.337 18.166 -2.910 1.00 48.38 200 GLN A O 1
ATOM 1680 N N . ARG A 1 201 ? 14.109 19.122 -3.913 1.00 43.75 201 ARG A N 1
ATOM 1681 C CA . ARG A 1 201 ? 15.144 18.517 -3.077 1.00 43.75 201 ARG A CA 1
ATOM 1682 C C . ARG A 1 201 ? 15.080 19.150 -1.688 1.00 43.75 201 ARG A C 1
ATOM 1684 O O . ARG A 1 201 ? 15.147 20.373 -1.588 1.00 43.75 201 ARG A O 1
ATOM 1691 N N . ASN A 1 202 ? 14.967 18.286 -0.680 1.00 34.53 202 ASN A N 1
ATOM 1692 C CA . ASN A 1 202 ? 15.342 18.568 0.707 1.00 34.53 202 ASN A CA 1
ATOM 1693 C C . ASN A 1 202 ? 16.782 19.086 0.796 1.00 34.53 202 ASN A C 1
ATOM 1695 O O . ASN A 1 202 ? 17.618 18.620 -0.020 1.00 34.53 202 ASN A O 1
#

Radius of gyration: 28.84 Å; Cα contacts (8 Å, |Δi|>4): 90; chains: 1; bounding box: 70×46×82 Å

Foldseek 3Di:
DDDDDPPDPPVVVVVVVVPPDDDDDDDDDDDDDDDDDDDDDPDPDDPPPPPDFDDPVLLVVLVVVLVPDDPVPFDQFPVRDGLLVLLSVVQSPDRDDDCSSVPDDDLPDPVSCVSDDPVRSVCVVPPPDDDDDDDDPLLVVLVVLCPDPDLVSNVVSLVDDSDPPPDDDDCVPCVSSVVSSVVSVVVSVLVVDPPRPVPPDD

Nearest PDB structures (foldseek):
  7lbm-assembly1_Y  TM=1.851E-01  e=5.377E+00  Homo sapiens

Sequence (202 aa):
MTNNKHHRYLDYEEQLISNEFSTQPKKVKLDSPIPDAVESFSSNNAEQEVIPLLPEKDMKRVEEEYSKMIPSQMWTLKSGRKVEEIIYEFARKLKRESCLHSFIIYESDVQTKSLFFEDEWKEITTSEVKNRPELEKSVKELLKKYTVDDVERLREIRFEPFITNGCKYDRKLHFDLDFVNNVYRGMATFMGDKQNPLIQRN

Secondary structure (DSSP, 8-state):
----SSSSSSTTHHHHHTSS---PPP------------------------PPPPPHHHHHHHHHHHHHS-TTTS-B-TTS-BHHHHHHHHHTT-SS--GGGGT---TT-HHHHTTS-HHHHHHHHHTT-PPPP---HHHHHHHHHH--S-HHHHHHHHHS-SSGGGPPP-HHHHHHHHHHHHHHHHHHHHHT-TT-GGG---

Solvent-accessible surface area (backbone atoms only — not comparable to full-atom values): 13598 Å² total; per-residue (Å²): 139,82,89,88,87,83,85,76,72,66,70,64,58,62,63,58,68,70,72,78,81,80,83,82,85,89,87,80,87,88,79,88,84,90,80,95,74,96,71,88,74,83,78,76,80,74,79,74,75,79,71,75,61,53,52,69,71,58,53,51,50,39,52,53,56,58,71,68,57,56,82,89,74,51,58,63,44,95,88,72,51,44,53,62,63,55,39,46,69,51,38,78,72,50,60,48,84,54,57,42,64,73,74,45,86,59,92,86,39,66,70,67,53,70,78,45,56,73,70,56,44,51,46,64,74,60,54,88,68,70,78,77,81,82,72,55,67,69,51,54,51,51,53,55,72,62,68,58,100,42,68,69,60,43,57,58,61,64,73,49,77,84,59,75,90,78,62,79,92,43,71,92,81,38,45,68,47,51,51,52,52,50,51,55,56,54,47,53,60,50,74,68,41,93,79,33,82,89,67,70,75,130

pLDDT: mean 74.21, std 23.41, range [28.58, 96.5]